Protein AF-A0A8K0UVW2-F1 (afdb_monomer)

Foldseek 3Di:
DDPVVVVPPPPDPPDDPDDPDPPPDPPDDDVVVVVVVVVVVVVVVVCVVVVVVVVVVVCVPVVPVPPVPPDDDPVPPQDFDQDPVRDTAGPVRDRPPDPQCPPDPLSDQDQDPPDRPDDSDNDPPVCVVDDDVVVVVVPPPDPDDDDDDDDDDPDDDDPVVVVVVVVPDPPDDPPPDPPPPPPPVVVVVVVVVVVVVCVVAPPDFDQKDKDALDPVLVVVLVQQLQDAPVPHGQVVVDDPVCVPDPDDPCVVCVVVSLVRSLVVLLVQLLLQQQNVLHDFQDDNDPPDSTRPDVNPPSVGRHDLVNGAMEMEGEPPDPCRVVSQVSSCVSCVVSVNNSRYHYFYAYRNRATPVPDGD

Mean predicted aligned error: 20.56 Å

pLDDT: mean 74.04, std 19.68, range [33.97, 98.25]

Solvent-accessible surface area (backbone atoms only — not comparable to full-atom values): 22833 Å² total; per-residue (Å²): 131,57,75,69,60,60,71,69,53,76,93,42,104,78,61,76,78,83,79,75,77,95,79,69,59,95,88,55,82,58,67,68,59,56,52,53,48,52,51,50,51,57,50,50,54,49,49,60,65,53,46,50,57,56,50,52,52,51,48,49,58,70,71,44,90,66,74,85,74,85,71,86,57,81,82,78,51,93,67,72,43,75,44,99,86,73,48,74,40,38,92,85,74,54,71,76,76,78,59,66,81,79,43,63,80,87,75,33,75,68,82,57,95,88,49,95,87,69,79,70,77,80,78,58,73,71,63,78,73,52,80,62,72,76,67,61,65,72,72,76,76,82,86,83,86,91,76,96,71,93,76,83,88,80,78,78,84,63,72,70,56,60,61,49,62,73,65,57,72,75,79,74,74,76,73,74,71,75,73,74,72,75,75,50,68,64,57,56,56,54,47,58,62,49,59,63,48,47,78,80,44,61,92,64,62,52,57,68,46,81,47,54,69,43,70,71,58,44,54,49,50,65,56,55,62,67,27,46,97,88,64,48,49,63,72,74,78,47,53,76,78,64,67,73,50,89,66,58,69,69,66,70,47,40,62,61,47,51,54,48,48,49,54,50,49,51,51,48,52,41,22,49,58,33,52,91,64,27,60,74,61,50,59,92,51,93,83,49,90,14,26,57,52,95,62,37,71,54,90,54,56,62,56,66,85,70,55,32,33,41,39,33,35,13,62,86,42,95,59,31,64,63,54,50,51,49,55,53,50,48,23,49,78,63,72,34,58,93,34,48,46,77,48,39,16,37,68,81,58,45,53,67,81,77,56,81,136

Radius of gyration: 34.27 Å; Cα contacts (8 Å, |Δi|>4): 236; chains: 1; bounding box: 71×82×93 Å

Organism: NCBI:txid1940300

Sequence (357 aa):
TSAEDRANIPASSWARPPKPSQDADDNVVPTYYIERKRQRDTIAERKEEEGGLMAELSAGILSEGIAAQTRVLPEKIPVEVTMPDGTVVHPSGFIPPTPETDFHPLASKVATEDDPMLTTVKIPWDEALSPSPEVLESTRAADSTPSSSTPKHTRSFHSSAVSRATEVSTPLALAPSPPAKAQSDELTAFRGKYLRTLHETPFWRPILSLTFTTRPIALTIARLSRGMERGTPFYTTVDPADRAHCSSFSSRMRSLRISRMQSLTSQITRKLQGEHGGVPGVRFSGSDKGRGIEGEALDAPIDASHRQIKVGVADWHPLAKEIKETFEYEAEENGARDVVQVFGLDEKGLRTDGVSW

Structure (mmCIF, N/CA/C/O backbone):
data_AF-A0A8K0UVW2-F1
#
_entry.id   AF-A0A8K0UVW2-F1
#
loop_
_atom_site.group_PDB
_atom_site.id
_atom_site.type_symbol
_atom_site.label_atom_id
_atom_site.label_alt_id
_atom_site.label_comp_id
_atom_site.label_asym_id
_atom_site.label_entity_id
_atom_site.label_seq_id
_atom_site.pdbx_PDB_ins_code
_atom_site.Cartn_x
_atom_site.Cartn_y
_atom_site.Cartn_z
_atom_site.occupancy
_atom_site.B_iso_or_equiv
_atom_site.auth_seq_id
_atom_site.auth_comp_id
_atom_site.auth_asym_id
_atom_site.auth_atom_id
_atom_site.pdbx_PDB_model_num
ATOM 1 N N . THR A 1 1 ? -6.283 -55.558 -31.767 1.00 55.12 1 THR A N 1
ATOM 2 C CA . THR A 1 1 ? -5.707 -54.202 -31.670 1.00 55.12 1 THR A CA 1
ATOM 3 C C . THR A 1 1 ? -4.224 -54.338 -31.421 1.00 55.12 1 THR A C 1
ATOM 5 O O . THR A 1 1 ? -3.853 -54.881 -30.380 1.00 55.12 1 THR A O 1
ATOM 8 N N . SER A 1 2 ? -3.400 -53.959 -32.393 1.00 65.38 2 SER A N 1
ATOM 9 C CA . SER A 1 2 ? -1.940 -54.010 -32.266 1.00 65.38 2 SER A CA 1
ATOM 10 C C . SER A 1 2 ? -1.455 -53.003 -31.205 1.00 65.38 2 SER A C 1
ATOM 12 O O . SER A 1 2 ? -2.210 -52.129 -30.770 1.00 65.38 2 SER A O 1
ATOM 14 N N . ALA A 1 3 ? -0.211 -53.136 -30.737 1.00 67.31 3 ALA A N 1
ATOM 15 C CA . ALA A 1 3 ? 0.381 -52.156 -29.819 1.00 67.31 3 ALA A CA 1
ATOM 16 C C . ALA A 1 3 ? 0.503 -50.763 -30.469 1.00 67.31 3 ALA A C 1
ATOM 18 O O . ALA A 1 3 ? 0.357 -49.752 -29.784 1.00 67.31 3 ALA A O 1
ATOM 19 N N . GLU A 1 4 ? 0.682 -50.721 -31.790 1.00 69.19 4 GLU A N 1
ATOM 20 C CA . GLU A 1 4 ? 0.727 -49.495 -32.591 1.00 69.19 4 GLU A CA 1
ATOM 21 C C . GLU A 1 4 ? -0.642 -48.801 -32.628 1.00 69.19 4 GLU A C 1
ATOM 23 O O . GLU A 1 4 ? -0.728 -47.588 -32.439 1.00 69.19 4 GLU A O 1
ATOM 28 N N . ASP A 1 5 ? -1.733 -49.570 -32.720 1.00 69.25 5 ASP A N 1
ATOM 29 C CA . ASP A 1 5 ? -3.095 -49.018 -32.674 1.00 69.25 5 ASP A CA 1
ATOM 30 C C . ASP A 1 5 ? -3.412 -48.380 -31.313 1.00 69.25 5 ASP A C 1
ATOM 32 O O . ASP A 1 5 ? -4.151 -47.402 -31.244 1.00 69.25 5 ASP A O 1
ATOM 36 N N . ARG A 1 6 ? -2.848 -48.910 -30.216 1.00 62.12 6 ARG A N 1
ATOM 37 C CA . ARG A 1 6 ? -3.049 -48.371 -28.857 1.00 62.12 6 ARG A CA 1
ATOM 38 C C . ARG A 1 6 ? -2.261 -47.086 -28.605 1.00 62.12 6 ARG A C 1
ATOM 40 O O . ARG A 1 6 ? -2.710 -46.270 -27.806 1.00 62.12 6 ARG A O 1
ATOM 47 N N . ALA A 1 7 ? -1.131 -46.891 -29.284 1.00 63.88 7 ALA A N 1
ATOM 48 C CA . ALA A 1 7 ? -0.347 -45.658 -29.196 1.00 63.88 7 ALA A CA 1
ATOM 49 C C . ALA A 1 7 ? -1.039 -44.470 -29.890 1.00 63.88 7 ALA A C 1
ATOM 51 O O . ALA A 1 7 ? -0.825 -43.322 -29.504 1.00 63.88 7 ALA A O 1
ATOM 52 N N . ASN A 1 8 ? -1.907 -44.747 -30.868 1.00 63.91 8 ASN A N 1
ATOM 53 C CA . ASN A 1 8 ? -2.643 -43.732 -31.623 1.00 63.91 8 ASN A CA 1
ATOM 54 C C . ASN A 1 8 ? -3.960 -43.287 -30.968 1.00 63.91 8 ASN A C 1
ATOM 56 O O . ASN A 1 8 ? -4.620 -42.387 -31.486 1.00 63.91 8 ASN A O 1
ATOM 60 N N . ILE A 1 9 ? -4.358 -43.878 -29.837 1.00 63.91 9 ILE A N 1
ATOM 61 C CA . ILE A 1 9 ? -5.557 -43.447 -29.111 1.00 63.91 9 ILE A CA 1
ATOM 62 C C . ILE A 1 9 ? -5.182 -42.224 -28.258 1.00 63.91 9 ILE A C 1
ATOM 64 O O . ILE A 1 9 ? -4.374 -42.357 -27.334 1.00 63.91 9 ILE A O 1
ATOM 68 N N . PRO A 1 10 ? -5.743 -41.027 -28.517 1.00 60.38 10 PRO A N 1
ATOM 69 C CA . PRO A 1 10 ? -5.446 -39.847 -27.717 1.00 60.38 10 PRO A CA 1
ATOM 70 C C . PRO A 1 10 ? -5.964 -40.056 -26.289 1.00 60.38 10 PRO A C 1
ATOM 72 O O . PRO A 1 10 ? -7.164 -40.031 -26.034 1.00 60.38 10 PRO A O 1
ATOM 75 N N . ALA A 1 11 ? -5.046 -40.250 -25.341 1.00 53.50 11 ALA A N 1
ATOM 76 C CA . ALA A 1 11 ? -5.357 -40.541 -23.937 1.00 53.50 11 ALA A CA 1
ATOM 77 C C . ALA A 1 11 ? -6.008 -39.364 -23.175 1.00 53.50 11 ALA A C 1
ATOM 79 O O . ALA A 1 11 ? -6.306 -39.475 -21.989 1.00 53.50 11 ALA A O 1
ATOM 80 N N . SER A 1 12 ? -6.187 -38.211 -23.824 1.00 56.44 12 SER A N 1
ATOM 81 C CA . SER A 1 12 ? -6.734 -37.001 -23.218 1.00 56.44 12 SER A CA 1
ATOM 82 C C . SER A 1 12 ? -7.132 -35.993 -24.294 1.00 56.44 12 SER A C 1
ATOM 84 O O . SER A 1 12 ? -6.400 -35.794 -25.263 1.00 56.44 12 SER A O 1
ATOM 86 N N . SER A 1 13 ? -8.233 -35.272 -24.068 1.00 51.03 13 SER A N 1
ATOM 87 C CA . SER A 1 13 ? -8.649 -34.087 -24.841 1.00 51.03 13 SER A CA 1
ATOM 88 C C . SER A 1 13 ? -7.641 -32.923 -24.787 1.00 51.03 13 SER A C 1
ATOM 90 O O . SER A 1 13 ? -7.826 -31.913 -25.461 1.00 51.03 13 SER A O 1
ATOM 92 N N . TRP A 1 14 ? -6.557 -33.075 -24.017 1.00 49.00 14 TRP A N 1
ATOM 93 C CA . TRP A 1 14 ? -5.458 -32.120 -23.860 1.00 49.00 14 TRP A CA 1
ATOM 94 C C . TRP A 1 14 ? -4.108 -32.640 -24.377 1.00 49.00 14 TRP A C 1
ATOM 96 O O . TRP A 1 14 ? -3.094 -31.947 -24.250 1.00 49.00 14 TRP A O 1
ATOM 106 N N . ALA A 1 15 ? -4.058 -33.846 -24.952 1.00 53.62 15 ALA A N 1
ATOM 107 C CA . ALA A 1 15 ? -2.830 -34.374 -25.534 1.00 53.62 15 ALA A CA 1
ATOM 108 C C . ALA A 1 15 ? -2.445 -33.556 -26.779 1.00 53.62 15 ALA A C 1
ATOM 110 O O . ALA A 1 15 ? -3.241 -33.378 -27.701 1.00 53.62 15 ALA A O 1
ATOM 111 N N . ARG A 1 16 ? -1.216 -33.025 -26.804 1.00 52.03 16 ARG A N 1
ATOM 112 C CA . ARG A 1 16 ? -0.694 -32.319 -27.981 1.00 52.03 16 ARG A CA 1
ATOM 113 C C . ARG A 1 16 ? -0.497 -33.336 -29.112 1.00 52.03 16 ARG A C 1
ATOM 115 O O . ARG A 1 16 ? 0.157 -34.347 -28.856 1.00 52.03 16 ARG A O 1
ATOM 122 N N . PRO A 1 17 ? -1.002 -33.083 -30.333 1.00 60.81 17 PRO A N 1
ATOM 123 C CA . PRO A 1 17 ? -0.742 -33.974 -31.453 1.00 60.81 17 PRO A CA 1
ATOM 124 C C . PRO A 1 17 ? 0.772 -34.065 -31.713 1.00 60.81 17 PRO A C 1
ATOM 126 O O . PRO A 1 17 ? 1.490 -33.079 -31.488 1.00 60.81 17 PRO A O 1
ATOM 129 N N . PRO A 1 18 ? 1.271 -35.237 -32.145 1.00 58.00 18 PRO A N 1
ATOM 130 C CA . PRO A 1 18 ? 2.683 -35.431 -32.441 1.00 58.00 18 PRO A CA 1
ATOM 131 C C . PRO A 1 18 ? 3.140 -34.410 -33.487 1.00 58.00 18 PRO A C 1
ATOM 133 O O . PRO A 1 18 ? 2.477 -34.186 -34.499 1.00 58.00 18 PRO A O 1
ATOM 136 N N . LYS A 1 19 ? 4.268 -33.751 -33.212 1.00 56.72 19 LYS A N 1
ATOM 137 C CA . LYS A 1 19 ? 4.886 -32.797 -34.137 1.00 56.72 19 LYS A CA 1
ATOM 138 C C . LYS A 1 19 ? 5.463 -33.598 -35.316 1.00 56.72 19 LYS A C 1
ATOM 140 O O . LYS A 1 19 ? 6.320 -34.442 -35.052 1.00 56.72 19 LYS A O 1
ATOM 145 N N . PRO A 1 20 ? 5.037 -33.373 -36.572 1.00 57.19 20 PRO A N 1
ATOM 146 C CA . PRO A 1 20 ? 5.719 -33.973 -37.715 1.00 57.19 20 PRO A CA 1
ATOM 147 C C . PRO A 1 20 ? 7.169 -33.467 -37.785 1.00 57.19 20 PRO A C 1
ATOM 149 O O . PRO A 1 20 ? 7.468 -32.362 -37.316 1.00 57.19 20 PRO A O 1
ATOM 152 N N . SER A 1 21 ? 8.068 -34.299 -38.319 1.00 55.28 21 SER A N 1
ATOM 153 C CA . SER A 1 21 ? 9.480 -33.961 -38.511 1.00 55.28 21 SER A CA 1
ATOM 154 C C . SER A 1 21 ? 9.626 -32.709 -39.377 1.00 55.28 21 SER A C 1
ATOM 156 O O . SER A 1 21 ? 8.812 -32.420 -40.251 1.00 55.28 21 SER A O 1
ATOM 158 N N . GLN A 1 22 ? 10.660 -31.936 -39.077 1.00 56.16 22 GLN A N 1
ATOM 159 C CA . GLN A 1 22 ? 10.848 -30.539 -39.459 1.00 56.16 22 GLN A CA 1
ATOM 160 C C . GLN A 1 22 ? 11.355 -30.356 -40.908 1.00 56.16 22 GLN A C 1
ATOM 162 O O . GLN A 1 22 ? 12.084 -29.409 -41.169 1.00 56.16 22 GLN A O 1
ATOM 167 N N . ASP A 1 23 ? 10.953 -31.248 -41.821 1.00 54.25 23 ASP A N 1
ATOM 168 C CA . ASP A 1 23 ? 11.368 -31.285 -43.237 1.00 54.25 23 ASP A CA 1
ATOM 169 C C . ASP A 1 23 ? 10.208 -30.976 -44.209 1.00 54.25 23 ASP A C 1
ATOM 171 O O . ASP A 1 23 ? 10.264 -31.304 -45.391 1.00 54.25 23 ASP A O 1
ATOM 175 N N . ALA A 1 24 ? 9.115 -30.380 -43.726 1.00 56.94 24 ALA A N 1
ATOM 176 C CA . ALA A 1 24 ? 8.008 -29.965 -44.585 1.00 56.94 24 ALA A CA 1
ATOM 177 C C . ALA A 1 24 ? 8.325 -28.603 -45.225 1.00 56.94 24 ALA A C 1
ATOM 179 O O . ALA A 1 24 ? 8.537 -27.636 -44.498 1.00 56.94 24 ALA A O 1
ATOM 180 N N . ASP A 1 25 ? 8.349 -28.556 -46.561 1.00 61.66 25 ASP A N 1
ATOM 181 C CA . ASP A 1 25 ? 8.574 -27.369 -47.399 1.00 61.66 25 ASP A CA 1
ATOM 182 C C . ASP A 1 25 ? 7.998 -26.071 -46.800 1.00 61.66 25 ASP A C 1
ATOM 184 O O . ASP A 1 25 ? 6.795 -25.980 -46.542 1.00 61.66 25 ASP A O 1
ATOM 188 N N . ASP A 1 26 ? 8.828 -25.026 -46.687 1.00 64.94 26 ASP A N 1
ATOM 189 C CA . ASP A 1 26 ? 8.455 -23.695 -46.160 1.00 64.94 26 ASP A CA 1
A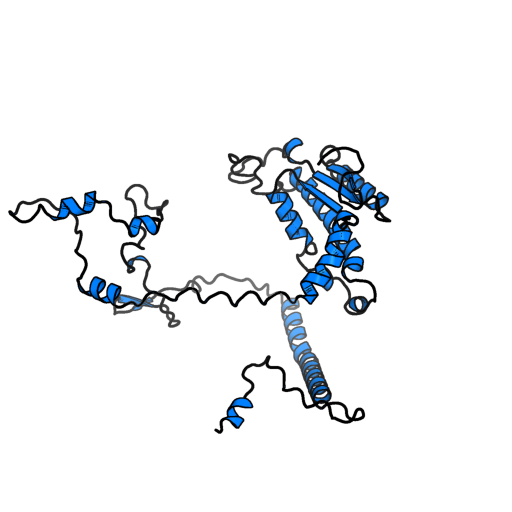TOM 190 C C . ASP A 1 26 ? 7.294 -23.021 -46.928 1.00 64.94 26 ASP A C 1
ATOM 192 O O . ASP A 1 26 ? 6.687 -22.062 -46.448 1.00 64.94 26 ASP A O 1
ATOM 196 N N . ASN A 1 27 ? 6.953 -23.530 -48.116 1.00 76.44 27 ASN A N 1
ATOM 197 C CA . ASN A 1 27 ? 5.842 -23.049 -48.940 1.00 76.44 27 ASN A CA 1
ATOM 198 C C . ASN A 1 27 ? 4.493 -23.718 -48.622 1.00 76.44 27 ASN A C 1
ATOM 200 O O . ASN A 1 27 ? 3.464 -23.309 -49.166 1.00 76.44 27 ASN A O 1
ATOM 204 N N . VAL A 1 28 ? 4.464 -24.744 -47.768 1.00 74.38 28 VAL A N 1
ATOM 205 C CA . VAL A 1 28 ? 3.247 -25.492 -47.439 1.00 74.38 28 VAL A CA 1
ATOM 206 C C . VAL A 1 28 ? 2.838 -25.179 -46.009 1.00 74.38 28 VAL A C 1
ATOM 208 O O . VAL A 1 28 ? 3.508 -25.548 -45.049 1.00 74.38 28 VAL A O 1
ATOM 211 N N . VAL A 1 29 ? 1.691 -24.514 -45.854 1.00 71.62 29 VAL A N 1
ATOM 212 C CA . VAL A 1 29 ? 1.110 -24.250 -44.534 1.00 71.62 29 VAL A CA 1
ATOM 213 C C . VAL A 1 29 ? 0.849 -25.590 -43.834 1.00 71.62 29 VAL A C 1
ATOM 215 O O . VAL A 1 29 ? 0.058 -26.390 -44.344 1.00 71.62 29 VAL A O 1
ATOM 218 N N . PRO A 1 30 ? 1.459 -25.842 -42.660 1.00 76.62 30 PRO A N 1
ATOM 219 C CA . PRO A 1 30 ? 1.256 -27.088 -41.938 1.00 76.62 30 PRO A CA 1
ATOM 220 C C . PRO A 1 30 ? -0.227 -27.372 -41.674 1.00 76.62 30 PRO A C 1
ATOM 222 O O . PRO A 1 30 ? -0.983 -26.481 -41.275 1.00 76.62 30 PRO A O 1
ATOM 225 N N . THR A 1 31 ? -0.637 -28.632 -41.833 1.00 73.19 31 THR A N 1
ATOM 226 C CA . THR A 1 31 ? -2.037 -29.086 -41.713 1.00 73.19 31 THR A CA 1
ATOM 227 C C . THR A 1 31 ? -2.704 -28.663 -40.402 1.00 73.19 31 THR A C 1
ATOM 229 O O . THR A 1 31 ? -3.878 -28.293 -40.396 1.00 73.19 31 THR A O 1
ATOM 232 N N . TYR A 1 32 ? -1.943 -28.584 -39.305 1.00 71.81 32 TYR A N 1
ATOM 233 C CA . TYR A 1 32 ? -2.459 -28.146 -38.006 1.00 71.81 32 TYR A CA 1
ATOM 234 C C . TYR A 1 32 ? -2.997 -26.704 -38.004 1.00 71.81 32 TYR A C 1
ATOM 236 O O . TYR A 1 32 ? -3.898 -26.385 -37.226 1.00 71.81 32 TYR A O 1
ATOM 244 N N . TYR A 1 33 ? -2.459 -25.809 -38.841 1.00 75.75 33 TYR A N 1
ATOM 245 C CA . TYR A 1 33 ? -2.969 -24.439 -38.947 1.00 75.75 33 TYR A CA 1
ATOM 246 C C . TYR A 1 33 ? -4.307 -24.400 -39.683 1.00 75.75 33 TYR A C 1
ATOM 248 O O . TYR A 1 33 ? -5.184 -23.618 -39.313 1.00 75.75 33 TYR A O 1
ATOM 256 N N . ILE A 1 34 ? -4.486 -25.275 -40.674 1.00 79.31 34 ILE A N 1
ATOM 257 C CA . ILE A 1 34 ? -5.738 -25.423 -41.421 1.00 79.31 34 ILE A CA 1
ATOM 258 C C . ILE A 1 34 ? -6.823 -25.990 -40.497 1.00 79.31 34 ILE A C 1
ATOM 260 O O . ILE A 1 34 ? -7.923 -25.443 -40.425 1.00 79.31 34 ILE A O 1
ATOM 264 N N . GLU A 1 35 ? -6.498 -27.029 -39.726 1.00 75.94 35 GLU A N 1
ATOM 265 C CA . GLU A 1 35 ? -7.416 -27.635 -38.753 1.00 75.94 35 GLU A CA 1
ATOM 266 C C . GLU A 1 35 ? -7.798 -26.666 -37.633 1.00 75.94 35 GLU A C 1
ATOM 268 O O . GLU A 1 35 ? -8.976 -26.535 -37.301 1.00 75.94 35 GLU A O 1
ATOM 273 N N . ARG A 1 36 ? -6.832 -25.918 -37.085 1.00 77.56 36 ARG A N 1
ATOM 274 C CA . ARG A 1 36 ? -7.107 -24.914 -36.049 1.00 77.56 36 ARG A CA 1
ATOM 275 C C . ARG A 1 36 ? -7.981 -23.772 -36.572 1.00 77.56 36 ARG A C 1
ATOM 277 O O . ARG A 1 36 ? -8.809 -23.263 -35.818 1.00 77.56 36 ARG A O 1
ATOM 284 N N . LYS A 1 37 ? -7.804 -23.361 -37.834 1.00 84.75 37 LYS A N 1
ATOM 285 C CA . LYS A 1 37 ? -8.664 -22.354 -38.468 1.00 84.75 37 LYS A CA 1
ATOM 286 C C . LYS A 1 37 ? -10.095 -22.879 -38.600 1.00 84.75 37 LYS A C 1
ATOM 288 O O . LYS A 1 37 ? -10.998 -22.243 -38.077 1.00 84.75 37 LYS A O 1
ATOM 293 N N . ARG A 1 38 ? -10.275 -24.094 -39.134 1.00 83.06 38 ARG A N 1
ATOM 294 C CA . ARG A 1 38 ? -11.591 -24.755 -39.206 1.00 83.06 38 ARG A CA 1
ATOM 295 C C . ARG A 1 38 ? -12.265 -24.868 -37.838 1.00 83.06 38 ARG A C 1
ATOM 297 O O . ARG A 1 38 ? -13.442 -24.563 -37.718 1.00 83.06 38 ARG A O 1
ATOM 304 N N . GLN A 1 39 ? -11.525 -25.244 -36.793 1.00 75.94 39 GLN A N 1
ATOM 305 C CA . GLN A 1 39 ? -12.069 -25.298 -35.432 1.00 75.94 39 GLN A CA 1
ATOM 306 C C . GLN A 1 39 ? -12.543 -23.924 -34.945 1.00 75.94 39 GLN A C 1
ATOM 308 O O . GLN A 1 39 ? -13.637 -23.825 -34.396 1.00 75.94 39 GLN A O 1
ATOM 313 N N . ARG A 1 40 ? -11.761 -22.856 -35.160 1.00 77.25 40 ARG A N 1
ATOM 314 C CA . ARG A 1 40 ? -12.197 -21.496 -34.802 1.00 77.25 40 ARG A CA 1
ATOM 315 C C . ARG A 1 40 ? -13.437 -21.076 -35.577 1.00 77.25 40 ARG A C 1
ATOM 317 O O . ARG A 1 40 ? -14.335 -20.524 -34.954 1.00 77.25 40 ARG A O 1
ATOM 324 N N . ASP A 1 41 ? -13.490 -21.372 -36.871 1.00 81.12 41 ASP A N 1
ATOM 325 C CA . ASP A 1 41 ? -14.621 -21.019 -37.728 1.00 81.12 41 ASP A CA 1
ATOM 326 C C . ASP A 1 41 ? -15.895 -21.750 -37.257 1.00 81.12 41 ASP A C 1
ATOM 328 O O . ASP A 1 41 ? -16.904 -21.104 -37.006 1.00 81.12 41 ASP A O 1
ATOM 332 N N . THR A 1 42 ? -15.820 -23.054 -36.950 1.00 77.31 42 THR A N 1
ATOM 333 C CA . THR A 1 42 ? -16.970 -23.813 -36.404 1.00 77.31 42 THR A CA 1
ATOM 334 C C . THR A 1 42 ? -17.426 -23.360 -35.013 1.00 77.31 42 THR A C 1
ATOM 336 O O . THR A 1 42 ? -18.588 -23.535 -34.657 1.00 77.31 42 THR A O 1
ATOM 339 N N . ILE A 1 43 ? -16.519 -22.818 -34.192 1.00 70.44 43 ILE A N 1
ATOM 340 C CA . ILE A 1 43 ? -16.864 -22.257 -32.876 1.00 70.44 43 ILE A CA 1
ATOM 341 C C . ILE A 1 43 ? -17.488 -20.869 -33.043 1.00 70.44 43 ILE A C 1
ATOM 343 O O . ILE A 1 43 ? -18.386 -20.520 -32.283 1.00 70.44 43 ILE A O 1
ATOM 347 N N . ALA A 1 44 ? -17.016 -20.076 -34.007 1.00 74.75 44 ALA A N 1
ATOM 348 C CA . ALA A 1 44 ? -17.585 -18.771 -34.318 1.00 74.75 44 ALA A CA 1
ATOM 349 C C . ALA A 1 44 ? -19.014 -18.908 -34.860 1.00 74.75 44 ALA A C 1
ATOM 351 O O . ALA A 1 44 ? -19.905 -18.244 -34.346 1.00 74.75 44 ALA A O 1
ATOM 352 N N . GLU A 1 45 ? -19.235 -19.842 -35.787 1.00 75.69 45 GLU A N 1
ATOM 353 C CA . GLU A 1 45 ? -20.549 -20.158 -36.359 1.00 75.69 45 GLU A CA 1
ATOM 354 C C . GLU A 1 45 ? -21.530 -20.641 -35.276 1.00 75.69 45 GLU A C 1
ATOM 356 O O . GLU A 1 45 ? -22.598 -20.060 -35.104 1.00 75.69 45 GLU A O 1
ATOM 361 N N . ARG A 1 46 ? -21.113 -21.583 -34.411 1.00 68.44 46 ARG A N 1
ATOM 362 C CA . ARG A 1 46 ? -21.928 -21.998 -33.252 1.00 68.44 46 ARG A CA 1
ATOM 363 C C . ARG A 1 46 ? -22.222 -20.864 -32.279 1.00 68.44 46 ARG A C 1
ATOM 365 O O . ARG A 1 46 ? -23.293 -20.828 -31.693 1.00 68.44 46 ARG A O 1
ATOM 372 N N . LYS A 1 47 ? -21.287 -19.937 -32.077 1.00 67.62 47 LYS A N 1
ATOM 373 C CA . LYS A 1 47 ? -21.490 -18.801 -31.172 1.00 67.62 47 LYS A CA 1
ATOM 374 C C . LYS A 1 47 ? -22.467 -17.771 -31.747 1.00 67.62 47 LYS A C 1
ATOM 376 O O . LYS A 1 47 ? -23.150 -17.112 -30.967 1.00 67.62 47 LYS A O 1
ATOM 381 N N . GLU A 1 48 ? -22.532 -17.623 -33.068 1.00 69.31 48 GLU A N 1
ATOM 382 C CA . GLU A 1 48 ? -23.540 -16.792 -33.733 1.00 69.31 48 GLU A CA 1
ATOM 383 C C . GLU A 1 48 ? -24.930 -17.441 -33.663 1.00 69.31 48 GLU A C 1
ATOM 385 O O . GLU A 1 48 ? -25.895 -16.757 -33.327 1.00 69.31 48 GLU A O 1
ATOM 390 N N . GLU A 1 49 ? -25.024 -18.759 -33.856 1.00 67.25 49 GLU A N 1
ATOM 391 C CA . GLU A 1 49 ? -26.287 -19.508 -33.753 1.00 67.25 49 GLU A CA 1
ATOM 392 C C . GLU A 1 49 ? -26.804 -19.619 -32.302 1.00 67.25 49 GLU A C 1
ATOM 394 O O . GLU A 1 49 ? -27.973 -19.349 -32.025 1.00 67.25 49 GLU A O 1
ATOM 399 N N . GLU A 1 50 ? -25.941 -19.954 -31.337 1.00 61.91 50 GLU A N 1
ATOM 400 C CA . GLU A 1 50 ? -26.299 -20.094 -29.912 1.00 61.91 50 GLU A CA 1
ATOM 401 C C . GLU A 1 50 ? -26.386 -18.740 -29.181 1.00 61.91 50 GLU A C 1
ATOM 403 O O . GLU A 1 50 ? -27.000 -18.631 -28.114 1.00 61.91 50 GLU A O 1
ATOM 408 N N . GLY A 1 51 ? -25.801 -17.682 -29.754 1.00 59.34 51 GLY A N 1
ATOM 409 C CA . GLY A 1 51 ? -25.874 -16.317 -29.231 1.00 59.34 51 GLY A CA 1
ATOM 410 C C . GLY A 1 51 ? -27.293 -15.741 -29.242 1.00 59.34 51 GLY A C 1
ATOM 411 O O . GLY A 1 51 ? -27.626 -14.939 -28.367 1.00 59.34 51 GLY A O 1
ATOM 412 N N . GLY A 1 52 ? -28.146 -16.195 -30.169 1.00 63.97 52 GLY A N 1
ATOM 413 C CA . GLY A 1 52 ? -29.563 -15.823 -30.227 1.00 63.97 52 GLY A CA 1
ATOM 414 C C . GLY A 1 52 ? -30.385 -16.399 -29.070 1.00 63.97 52 GLY A C 1
ATOM 415 O O . GLY A 1 52 ? -31.171 -15.687 -28.456 1.00 63.97 52 GLY A O 1
ATOM 416 N N . LEU A 1 53 ? -30.128 -17.651 -28.685 1.00 60.56 53 LEU A N 1
ATOM 417 C CA . LEU A 1 53 ? -30.858 -18.348 -27.616 1.00 60.56 53 LEU A CA 1
ATOM 418 C C . LEU A 1 53 ? -30.607 -17.727 -26.231 1.00 60.56 53 LEU A C 1
ATOM 420 O O . LEU A 1 53 ? -31.524 -17.584 -25.425 1.00 60.56 53 LEU A O 1
ATOM 424 N N . MET A 1 54 ? -29.370 -17.296 -25.962 1.00 56.56 54 MET A N 1
ATOM 425 C CA . MET A 1 54 ? -29.027 -16.546 -24.745 1.00 56.56 54 MET A CA 1
ATOM 426 C C . MET A 1 54 ? -29.648 -15.142 -24.734 1.00 56.56 54 MET A C 1
ATOM 428 O O . MET A 1 54 ? -30.055 -14.661 -23.673 1.00 56.56 54 MET A O 1
ATOM 432 N N . ALA A 1 55 ? -29.741 -14.484 -25.893 1.00 61.72 55 ALA A N 1
ATOM 433 C CA . ALA A 1 55 ? -30.387 -13.180 -26.031 1.00 61.72 55 ALA A CA 1
ATOM 434 C C . ALA A 1 55 ? -31.911 -13.272 -25.831 1.00 61.72 55 ALA A C 1
ATOM 436 O O . ALA A 1 55 ? -32.482 -12.444 -25.129 1.00 61.72 55 ALA A O 1
ATOM 437 N N . GLU A 1 56 ? -32.561 -14.312 -26.356 1.00 63.06 56 GLU A N 1
ATOM 438 C CA . GLU A 1 56 ? -33.991 -14.567 -26.144 1.00 63.06 56 GLU A CA 1
ATOM 439 C C . GLU A 1 56 ? -34.304 -14.963 -24.693 1.00 63.06 56 GLU A C 1
ATOM 441 O O . GLU A 1 56 ? -35.259 -14.450 -24.111 1.00 63.06 56 GLU A O 1
ATOM 446 N N . LEU A 1 57 ? -33.469 -15.794 -24.056 1.00 59.81 57 LEU A N 1
ATOM 447 C CA . LEU A 1 57 ? -33.624 -16.155 -22.639 1.00 59.81 57 LEU A CA 1
ATOM 448 C C . LEU A 1 57 ? -33.420 -14.956 -21.705 1.00 59.81 57 LEU A C 1
ATOM 450 O O . LEU A 1 57 ? -34.168 -14.782 -20.743 1.00 59.81 57 LEU A O 1
ATOM 454 N N . SER A 1 58 ? -32.428 -14.108 -21.985 1.00 59.69 58 SER A N 1
ATOM 455 C CA . SER A 1 58 ? -32.199 -12.887 -21.203 1.00 59.69 58 SER A CA 1
ATOM 456 C C . SER A 1 58 ? -33.281 -11.832 -21.448 1.00 59.69 58 SER A C 1
ATOM 458 O O . SER A 1 58 ? -33.697 -11.170 -20.496 1.00 59.69 58 SER A O 1
ATOM 460 N N . ALA A 1 59 ? -33.808 -11.729 -22.672 1.00 63.81 59 ALA A N 1
ATOM 461 C CA . ALA A 1 59 ? -34.968 -10.897 -22.970 1.00 63.81 59 ALA A CA 1
ATOM 462 C C . ALA A 1 59 ? -36.230 -11.403 -22.252 1.00 63.81 59 ALA A C 1
ATOM 464 O O . ALA A 1 59 ? -36.947 -10.590 -21.677 1.00 63.81 59 ALA A O 1
ATOM 465 N N . GLY A 1 60 ? -36.472 -12.717 -22.195 1.00 59.59 60 GLY A N 1
ATOM 466 C CA . GLY A 1 60 ? -37.598 -13.313 -21.464 1.00 59.59 60 GLY A CA 1
ATOM 467 C C . GLY A 1 60 ? -37.537 -13.076 -19.949 1.00 59.59 60 GLY A C 1
ATOM 468 O O . GLY A 1 60 ? -38.527 -12.662 -19.355 1.00 59.59 60 GLY A O 1
ATOM 469 N N . ILE A 1 61 ? -36.357 -13.230 -19.332 1.00 58.81 61 ILE A N 1
ATOM 470 C CA . ILE A 1 61 ? -36.145 -12.978 -17.890 1.00 58.81 61 ILE A CA 1
ATOM 471 C C . ILE A 1 61 ? -36.324 -11.491 -17.525 1.00 58.81 61 ILE A C 1
ATOM 473 O O . ILE A 1 61 ? -36.712 -11.173 -16.402 1.00 58.81 61 ILE A O 1
ATOM 477 N N . LEU A 1 62 ? -36.023 -10.571 -18.450 1.00 53.72 62 LEU A N 1
ATOM 478 C CA . LEU A 1 62 ? -36.150 -9.127 -18.222 1.00 53.72 62 LEU A CA 1
ATOM 479 C C . LEU A 1 62 ? -37.537 -8.563 -18.574 1.00 53.72 62 LEU A C 1
ATOM 481 O O . LEU A 1 62 ? -37.909 -7.527 -18.025 1.00 53.72 62 LEU A O 1
ATOM 485 N N . SER A 1 63 ? -38.284 -9.199 -19.485 1.00 52.75 63 SER A N 1
ATOM 486 C CA . SER A 1 63 ? -39.570 -8.688 -19.995 1.00 52.75 63 SER A CA 1
ATOM 487 C C . SER A 1 63 ? -40.799 -9.235 -19.266 1.00 52.75 63 SER A C 1
ATOM 489 O O . SER A 1 63 ? -41.794 -8.520 -19.151 1.00 52.75 63 SER A O 1
ATOM 491 N N . GLU A 1 64 ? -40.727 -10.432 -18.686 1.00 50.25 64 GLU A N 1
ATOM 492 C CA . GLU A 1 64 ? -41.719 -10.918 -17.728 1.00 50.25 64 GLU A CA 1
ATOM 493 C C . GLU A 1 64 ? -41.105 -10.829 -16.333 1.00 50.25 64 GLU A C 1
ATOM 495 O O . GLU A 1 64 ? -40.084 -11.453 -16.074 1.00 50.25 64 GLU A O 1
ATOM 500 N N . GLY A 1 65 ? -41.699 -10.041 -15.429 1.00 49.00 65 GLY A N 1
ATOM 501 C CA . GLY A 1 65 ? -41.236 -9.793 -14.053 1.00 49.00 65 GLY A CA 1
ATOM 502 C C . GLY A 1 65 ? -41.249 -11.017 -13.124 1.00 49.00 65 GLY A C 1
ATOM 503 O O . GLY A 1 65 ? -41.725 -10.945 -11.991 1.00 49.00 65 GLY A O 1
ATOM 504 N N . ILE A 1 66 ? -40.726 -12.147 -13.587 1.00 45.41 66 ILE A N 1
ATOM 505 C CA . ILE A 1 66 ? -40.474 -13.363 -12.835 1.00 45.41 66 ILE A CA 1
ATOM 506 C C . ILE A 1 66 ? -39.177 -13.123 -12.066 1.00 45.41 66 ILE A C 1
ATOM 508 O O . ILE A 1 66 ? -38.081 -13.523 -12.456 1.00 45.41 66 ILE A O 1
ATOM 512 N N . ALA A 1 67 ? -39.305 -12.445 -10.928 1.00 48.03 67 ALA A N 1
ATOM 513 C CA . ALA A 1 67 ? -38.307 -12.547 -9.881 1.00 48.03 67 ALA A CA 1
ATOM 514 C C . ALA A 1 67 ? -38.173 -14.037 -9.538 1.00 48.03 67 ALA A C 1
ATOM 516 O O . ALA A 1 67 ? -39.089 -14.629 -8.964 1.00 48.03 67 ALA A O 1
ATOM 517 N N . ALA A 1 68 ? -37.055 -14.655 -9.926 1.00 52.62 68 ALA A N 1
ATOM 518 C CA . ALA A 1 68 ? -36.714 -16.013 -9.532 1.00 52.62 68 ALA A CA 1
ATOM 519 C C . ALA A 1 68 ? -36.557 -16.045 -8.005 1.00 52.62 68 ALA A C 1
ATOM 521 O O . ALA A 1 68 ? -35.483 -15.826 -7.449 1.00 52.62 68 ALA A O 1
ATOM 522 N N . GLN A 1 69 ? -37.671 -16.254 -7.309 1.00 46.06 69 GLN A N 1
ATOM 523 C CA . GLN A 1 69 ? -37.710 -16.373 -5.867 1.00 46.06 69 GLN A CA 1
ATOM 524 C C . GLN A 1 69 ? -37.265 -17.796 -5.536 1.00 46.06 69 GLN A C 1
ATOM 526 O O . GLN A 1 69 ? -38.047 -18.743 -5.607 1.00 46.06 69 GLN A O 1
ATOM 531 N N . THR A 1 70 ? -35.985 -17.968 -5.208 1.00 51.16 70 THR A N 1
ATOM 532 C CA . THR A 1 70 ? -35.463 -19.228 -4.670 1.00 51.16 70 THR A CA 1
ATOM 533 C C . THR A 1 70 ? -36.148 -19.519 -3.339 1.00 51.16 70 THR A C 1
ATOM 535 O O . THR A 1 70 ? -35.747 -19.007 -2.295 1.00 51.16 70 THR A O 1
ATOM 538 N N . ARG A 1 71 ? -37.211 -20.326 -3.371 1.00 51.09 71 ARG A N 1
ATOM 539 C CA . ARG A 1 71 ? -37.815 -20.907 -2.171 1.00 51.09 71 ARG A CA 1
ATOM 540 C C . ARG A 1 71 ? -37.031 -22.159 -1.807 1.00 51.09 71 ARG A C 1
ATOM 542 O O . ARG A 1 71 ? -36.837 -23.041 -2.642 1.00 51.09 71 ARG A O 1
ATOM 549 N N . VAL A 1 72 ? -36.563 -22.226 -0.566 1.00 48.81 72 VAL A N 1
ATOM 550 C CA . VAL A 1 72 ? -35.951 -23.439 -0.023 1.00 48.81 72 VAL A CA 1
ATOM 551 C C . VAL A 1 72 ? -37.079 -24.450 0.163 1.00 48.81 72 VAL A C 1
ATOM 553 O O . VAL A 1 72 ? -37.897 -24.305 1.067 1.00 48.81 72 VAL A O 1
ATOM 556 N N . LEU A 1 73 ? -37.178 -25.425 -0.741 1.00 51.00 73 LEU A N 1
ATOM 557 C CA . LEU A 1 73 ? -38.117 -26.532 -0.585 1.00 51.00 73 LEU A CA 1
ATOM 558 C C . LEU A 1 73 ? -37.648 -27.383 0.607 1.00 51.00 73 LEU A C 1
ATOM 560 O O . LEU A 1 73 ? -36.499 -27.833 0.586 1.00 51.00 73 LEU A O 1
ATOM 564 N N . PRO A 1 74 ? -38.492 -27.623 1.628 1.00 56.22 74 PRO A N 1
ATOM 565 C CA . PRO A 1 74 ? -38.123 -28.444 2.787 1.00 56.22 74 PRO A CA 1
ATOM 566 C C . PRO A 1 74 ? -37.794 -29.893 2.390 1.00 56.22 74 PRO A C 1
ATOM 568 O O . PRO A 1 74 ? -37.061 -30.581 3.088 1.00 56.22 74 PRO A O 1
ATOM 571 N N . GLU A 1 75 ? -38.273 -30.327 1.224 1.00 58.94 75 GLU A N 1
ATOM 572 C CA . GLU A 1 75 ? -38.020 -31.635 0.611 1.00 58.94 75 GLU A CA 1
ATOM 573 C C . GLU A 1 75 ? -36.607 -31.770 0.018 1.00 58.94 75 GLU A C 1
ATOM 575 O O . GLU A 1 75 ? -36.176 -32.866 -0.326 1.00 58.94 75 GLU A O 1
ATOM 580 N N . LYS A 1 76 ? -35.859 -30.663 -0.099 1.00 51.03 76 LYS A N 1
ATOM 581 C CA . LYS A 1 76 ? -34.459 -30.654 -0.552 1.00 51.03 76 LYS A CA 1
ATOM 582 C C . LYS A 1 76 ? -33.474 -30.790 0.616 1.00 51.03 76 LYS A C 1
ATOM 584 O O . LYS A 1 76 ? -32.318 -30.383 0.513 1.00 51.03 76 LYS A O 1
ATOM 589 N N . ILE A 1 77 ? -33.932 -31.314 1.745 1.00 56.44 77 ILE A N 1
ATOM 590 C CA . ILE A 1 77 ? -33.060 -31.810 2.802 1.00 56.44 77 ILE A CA 1
ATOM 591 C C . ILE A 1 77 ? -32.900 -33.306 2.518 1.00 56.44 77 ILE A C 1
ATOM 593 O O . ILE A 1 77 ? -33.917 -33.987 2.420 1.00 56.44 77 ILE A O 1
ATOM 597 N N . PRO A 1 78 ? -31.675 -33.825 2.323 1.00 58.03 78 PRO A N 1
ATOM 598 C CA . PRO A 1 78 ? -31.452 -35.257 2.163 1.00 58.03 78 PRO A CA 1
ATOM 599 C C . PRO A 1 78 ? -32.077 -35.999 3.348 1.00 58.03 78 PRO A C 1
ATOM 601 O O . PRO A 1 78 ? -31.627 -35.838 4.481 1.00 58.03 78 PRO A O 1
ATOM 604 N N . VAL A 1 79 ? -33.146 -36.756 3.096 1.00 61.06 79 VAL A N 1
ATOM 605 C CA . VAL A 1 79 ? -33.785 -37.591 4.114 1.00 61.06 79 VAL A CA 1
ATOM 606 C C . VAL A 1 79 ? -33.216 -38.990 3.974 1.00 61.06 79 VAL A C 1
ATOM 608 O O . VAL A 1 79 ? -33.329 -39.638 2.933 1.00 61.06 79 VAL A O 1
ATOM 611 N N . GLU A 1 80 ? -32.562 -39.431 5.033 1.00 71.12 80 GLU A N 1
ATOM 612 C CA . GLU A 1 80 ? -32.073 -40.788 5.175 1.00 71.12 80 GLU A CA 1
ATOM 613 C C . GLU A 1 80 ? -33.254 -41.747 5.378 1.00 71.12 80 GLU A C 1
ATOM 615 O O . GLU A 1 80 ? -34.122 -41.503 6.218 1.00 71.12 80 GLU A O 1
ATOM 620 N N . VAL A 1 81 ? -33.313 -42.826 4.592 1.00 72.00 81 VAL A N 1
ATOM 621 C CA . VAL A 1 81 ? -34.371 -43.838 4.702 1.00 72.00 81 VAL A CA 1
ATOM 622 C C . VAL A 1 81 ? -33.772 -45.092 5.327 1.00 72.00 81 VAL A C 1
ATOM 624 O O . VAL A 1 81 ? -32.803 -45.659 4.817 1.00 72.00 81 VAL A O 1
ATOM 627 N N . THR A 1 82 ? -34.347 -45.526 6.445 1.00 70.50 82 THR A N 1
ATOM 628 C CA . THR A 1 82 ? -34.008 -46.795 7.091 1.00 70.50 82 THR A CA 1
ATOM 629 C C . THR A 1 82 ? -34.602 -47.947 6.291 1.00 70.50 82 THR A C 1
ATOM 631 O O . THR A 1 82 ? -35.818 -48.060 6.136 1.00 70.50 82 THR A O 1
ATOM 634 N N . MET A 1 83 ? -33.732 -48.813 5.781 1.00 73.56 83 MET A N 1
ATOM 635 C CA . MET A 1 83 ? -34.123 -50.046 5.109 1.00 73.56 83 MET A CA 1
ATOM 636 C C . MET A 1 83 ? -34.537 -51.115 6.139 1.00 73.56 83 MET A C 1
ATOM 638 O O . MET A 1 83 ? -34.113 -51.050 7.296 1.00 73.56 83 MET A O 1
ATOM 642 N N . PRO A 1 84 ? -35.331 -52.130 5.748 1.00 72.81 84 PRO A N 1
ATOM 643 C CA . PRO A 1 84 ? -35.760 -53.214 6.643 1.00 72.81 84 PRO A CA 1
ATOM 644 C C . PRO A 1 84 ? -34.600 -54.023 7.253 1.00 72.81 84 PRO A C 1
ATOM 646 O O . PRO A 1 84 ? -34.776 -54.635 8.302 1.00 72.81 84 PRO A O 1
ATOM 649 N N . ASP A 1 85 ? -33.409 -53.960 6.654 1.00 70.94 85 ASP A N 1
ATOM 650 C CA . ASP A 1 85 ? -32.180 -54.591 7.153 1.00 70.94 85 ASP A CA 1
ATOM 651 C C . ASP A 1 85 ? -31.468 -53.758 8.244 1.00 70.94 85 ASP A C 1
ATOM 653 O O . ASP A 1 85 ? -30.364 -54.091 8.671 1.00 70.94 85 ASP A O 1
ATOM 657 N N . GLY A 1 86 ? -32.070 -52.643 8.680 1.00 72.00 86 GLY A N 1
ATOM 658 C CA . GLY A 1 86 ? -31.538 -51.745 9.712 1.00 72.00 86 GLY A CA 1
ATOM 659 C C . GLY A 1 86 ? -30.454 -50.777 9.227 1.00 72.00 86 GLY A C 1
ATOM 660 O O . GLY A 1 86 ? -29.974 -49.957 10.006 1.00 72.00 86 GLY A O 1
ATOM 661 N N . THR A 1 87 ? -30.075 -50.838 7.950 1.00 68.88 87 THR A N 1
ATOM 662 C CA . THR A 1 87 ? -29.106 -49.920 7.341 1.00 68.88 87 THR A CA 1
ATOM 663 C C . THR A 1 87 ? -29.771 -48.621 6.897 1.00 68.88 87 THR A C 1
ATOM 665 O O . THR A 1 87 ? -30.900 -48.601 6.402 1.00 68.88 87 THR A O 1
ATOM 668 N N . VAL A 1 88 ? -29.050 -47.518 7.081 1.00 64.75 88 VAL A N 1
ATOM 669 C CA . VAL A 1 88 ? -29.490 -46.182 6.686 1.00 64.75 88 VAL A CA 1
ATOM 670 C C . VAL A 1 88 ? -28.859 -45.854 5.340 1.00 64.75 88 VAL A C 1
ATOM 672 O O . VAL A 1 88 ? -27.635 -45.793 5.225 1.00 64.75 88 VAL A O 1
ATOM 675 N N . VAL A 1 89 ? -29.682 -45.697 4.303 1.00 69.94 89 VAL A N 1
ATOM 676 C CA . VAL A 1 89 ? -29.198 -45.480 2.934 1.00 69.94 89 VAL A CA 1
ATOM 677 C C . VAL A 1 89 ? -29.885 -44.258 2.341 1.00 69.94 89 VAL A C 1
ATOM 679 O O . VAL A 1 89 ? -31.095 -44.070 2.477 1.00 69.94 89 VAL A O 1
ATOM 682 N N . HIS A 1 90 ? -29.114 -43.419 1.651 1.00 62.81 90 HIS A N 1
ATOM 683 C CA . 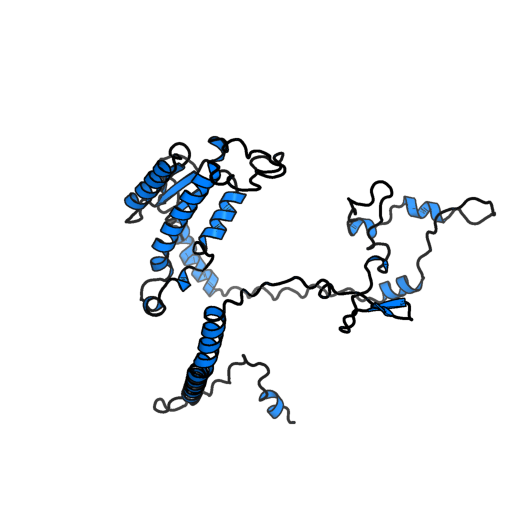HIS A 1 90 ? -29.689 -42.346 0.853 1.00 62.81 90 HIS A CA 1
ATOM 684 C C . HIS A 1 90 ? -30.202 -42.919 -0.485 1.00 62.81 90 HIS A C 1
ATOM 686 O O . HIS A 1 90 ? -29.463 -43.653 -1.150 1.00 62.81 90 HIS A O 1
ATOM 692 N N . PRO A 1 91 ? -31.415 -42.565 -0.956 1.00 64.12 91 PRO A N 1
ATOM 693 C CA . PRO A 1 91 ? -32.006 -43.121 -2.183 1.00 64.12 91 PRO A CA 1
ATOM 694 C C . PRO A 1 91 ? -31.195 -42.860 -3.468 1.00 64.12 91 PRO A C 1
ATOM 696 O O . PRO A 1 91 ? -31.462 -43.470 -4.498 1.00 64.12 91 PRO A O 1
ATOM 699 N N . SER A 1 92 ? -30.169 -42.002 -3.421 1.00 65.75 92 SER A N 1
ATOM 700 C CA . SER A 1 92 ? -29.216 -41.798 -4.524 1.00 65.75 92 SER A CA 1
ATOM 701 C C . SER A 1 92 ? -28.162 -42.908 -4.670 1.00 65.75 92 SER A C 1
ATOM 703 O O . SER A 1 92 ? -27.256 -42.763 -5.488 1.00 65.75 92 SER A O 1
ATOM 705 N N . GLY A 1 93 ? -28.208 -43.964 -3.848 1.00 61.16 93 GLY A N 1
ATOM 706 C CA . GLY A 1 93 ? -27.202 -45.034 -3.845 1.00 61.16 93 GLY A CA 1
ATOM 707 C C . GLY A 1 93 ? -25.856 -44.620 -3.239 1.00 61.16 93 GLY A C 1
ATOM 708 O O . GLY A 1 93 ? -24.865 -45.332 -3.386 1.00 61.16 93 GLY A O 1
ATOM 709 N N . PHE A 1 94 ? -25.806 -43.469 -2.561 1.00 52.94 94 PHE A N 1
ATOM 710 C CA . PHE A 1 94 ? -24.630 -43.043 -1.813 1.00 52.94 94 PHE A CA 1
ATOM 711 C C . PHE A 1 94 ? -24.623 -43.765 -0.463 1.00 52.94 94 PHE A C 1
ATOM 713 O O . PHE A 1 94 ? -25.478 -43.507 0.383 1.00 52.94 94 PHE A O 1
ATOM 720 N N . ILE A 1 95 ? -23.676 -44.688 -0.289 1.00 59.75 95 ILE A N 1
ATOM 721 C CA . ILE A 1 95 ? -23.431 -45.382 0.976 1.00 59.75 95 ILE A CA 1
ATOM 722 C C . ILE A 1 95 ? -22.384 -44.552 1.724 1.00 59.75 95 ILE A C 1
ATOM 724 O O . ILE A 1 95 ? -21.225 -44.534 1.292 1.00 59.75 95 ILE A O 1
ATOM 728 N N . PRO A 1 96 ? -22.753 -43.820 2.790 1.00 52.44 96 PRO A N 1
ATOM 729 C CA . PRO A 1 96 ? -21.757 -43.141 3.600 1.00 52.44 96 PRO A CA 1
ATOM 730 C C . PRO A 1 96 ? -20.789 -44.188 4.179 1.00 52.44 96 PRO A C 1
ATOM 732 O O . PRO A 1 96 ? -21.223 -45.284 4.548 1.00 52.44 96 PRO A O 1
ATOM 735 N N . PRO A 1 97 ? -19.477 -43.900 4.235 1.00 63.94 97 PRO A N 1
ATOM 736 C CA . PRO A 1 97 ? -18.545 -44.767 4.944 1.00 63.94 97 PRO A CA 1
ATOM 737 C C . PRO A 1 97 ? -19.019 -44.938 6.392 1.00 63.94 97 PRO A C 1
ATOM 739 O O . PRO A 1 97 ? -19.626 -44.025 6.952 1.00 63.94 97 PRO A O 1
ATOM 742 N N . THR A 1 98 ? -18.763 -46.120 6.958 1.00 58.69 98 THR A N 1
ATOM 743 C CA . THR A 1 98 ? -19.220 -46.569 8.282 1.00 58.69 98 THR A CA 1
ATOM 744 C C . THR A 1 98 ? -19.160 -45.432 9.313 1.00 58.69 98 THR A C 1
ATOM 746 O O . THR A 1 98 ? -18.153 -44.721 9.349 1.00 58.69 98 THR A O 1
ATOM 749 N N . PRO A 1 99 ? -20.206 -45.208 10.128 1.00 56.94 99 PRO A N 1
ATOM 750 C CA . PRO A 1 99 ? -20.218 -44.110 11.092 1.00 56.94 99 PRO A CA 1
ATOM 751 C C . PRO A 1 99 ? -18.999 -44.156 12.029 1.00 56.94 99 PRO A C 1
ATOM 753 O O . PRO A 1 99 ? -18.520 -45.227 12.396 1.00 56.94 99 PRO A O 1
ATOM 756 N N . GLU A 1 100 ? -18.490 -42.981 12.427 1.00 49.00 100 GLU A N 1
ATOM 757 C CA . GLU A 1 100 ? -17.271 -42.810 13.252 1.00 49.00 100 GLU A CA 1
ATOM 758 C C . GLU A 1 100 ? -17.332 -43.595 14.583 1.00 49.00 100 GLU A C 1
ATOM 760 O O . GLU A 1 100 ? -16.300 -43.944 15.149 1.00 49.00 100 GLU A O 1
ATOM 765 N N . THR A 1 101 ? -18.538 -43.923 15.057 1.00 53.97 101 THR A N 1
ATOM 766 C CA . THR A 1 101 ? -18.806 -44.729 16.259 1.00 53.97 101 THR A CA 1
ATOM 767 C C . THR A 1 101 ? -18.501 -46.220 16.101 1.00 53.97 101 THR A C 1
ATOM 769 O O . THR A 1 101 ? -18.247 -46.881 17.102 1.00 53.97 101 THR A O 1
ATOM 772 N N . ASP A 1 102 ? -18.494 -46.736 14.869 1.00 50.59 102 ASP A N 1
ATOM 773 C CA . ASP A 1 102 ? -18.232 -48.150 14.560 1.00 50.59 102 ASP A CA 1
ATOM 774 C C . ASP A 1 102 ? -16.764 -48.398 14.162 1.00 50.59 102 ASP A C 1
ATOM 776 O O . ASP A 1 102 ? -16.360 -49.528 13.869 1.00 50.59 102 ASP A O 1
ATOM 780 N N . PHE A 1 103 ? -15.938 -47.346 14.159 1.00 50.44 103 PHE A N 1
ATOM 781 C CA . PHE A 1 103 ? -14.488 -47.463 14.052 1.00 50.44 103 PHE A CA 1
ATOM 782 C C . PHE A 1 103 ? -13.857 -47.845 15.401 1.00 50.44 103 PHE A C 1
ATOM 784 O O . PHE A 1 103 ? -14.444 -47.677 16.465 1.00 50.44 103 PHE A O 1
ATOM 791 N N . HIS A 1 104 ? -12.632 -48.379 15.342 1.00 47.78 104 HIS A N 1
ATOM 792 C CA . HIS A 1 104 ? -11.836 -48.831 16.490 1.00 47.78 104 HIS A CA 1
ATOM 793 C C . HIS A 1 104 ? -11.964 -47.867 17.695 1.00 47.78 104 HIS A C 1
ATOM 795 O O . HIS A 1 104 ? -11.800 -46.662 17.500 1.00 47.78 104 HIS A O 1
ATOM 801 N N . PRO A 1 105 ? -12.155 -48.346 18.942 1.00 54.19 105 PRO A N 1
ATOM 802 C CA . PRO A 1 105 ? -12.457 -47.500 20.112 1.00 54.19 105 PRO A CA 1
ATOM 803 C C . PRO A 1 105 ? -11.360 -46.488 20.498 1.00 54.19 105 PRO A C 1
ATOM 805 O O . PRO A 1 105 ? -11.546 -45.676 21.396 1.00 54.19 105 PRO A O 1
ATOM 808 N N . LEU A 1 106 ? -10.211 -46.519 19.817 1.00 47.66 106 LEU A N 1
ATOM 809 C CA . LEU A 1 106 ? -9.139 -45.528 19.952 1.00 47.66 106 LEU A CA 1
ATOM 810 C C . LEU A 1 106 ? -9.365 -4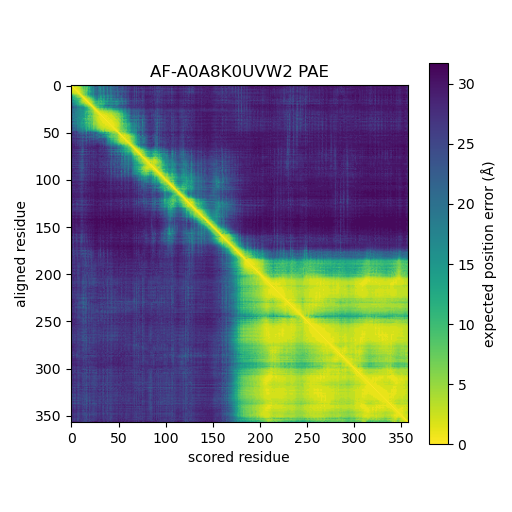4.280 19.078 1.00 47.66 106 LEU A C 1
ATOM 812 O O . LEU A 1 106 ? -8.757 -43.245 19.327 1.00 47.66 106 LEU A O 1
ATOM 816 N N . ALA A 1 107 ? -10.223 -44.367 18.057 1.00 45.00 107 ALA A N 1
ATOM 817 C CA . ALA A 1 107 ? -10.598 -43.256 17.181 1.00 45.00 107 ALA A CA 1
ATOM 818 C C . ALA A 1 107 ? -11.975 -42.663 17.529 1.00 45.00 107 ALA A C 1
ATOM 820 O O . ALA A 1 107 ? -12.285 -41.550 17.106 1.00 45.00 107 ALA A O 1
ATOM 821 N N . SER A 1 108 ? -12.791 -43.372 18.316 1.00 50.41 108 SER A N 1
ATOM 822 C CA . SER A 1 108 ? -14.070 -42.860 18.803 1.00 50.41 108 SER A CA 1
ATOM 823 C C . SER A 1 108 ? -13.838 -41.795 19.875 1.00 50.41 108 SER A C 1
ATOM 825 O O . SER A 1 108 ? -13.211 -42.062 20.901 1.00 50.41 108 SER A O 1
ATOM 827 N N . LYS A 1 109 ? -14.367 -40.589 19.661 1.00 52.72 109 LYS A N 1
ATOM 828 C CA . LYS A 1 109 ? -14.392 -39.530 20.678 1.00 52.72 109 LYS A CA 1
ATOM 829 C C . LYS A 1 109 ? -15.231 -40.027 21.859 1.00 52.72 109 LYS A C 1
ATOM 831 O O . LYS A 1 109 ? -16.438 -40.200 21.718 1.00 52.72 109 LYS A O 1
ATOM 836 N N . VAL A 1 110 ? -14.598 -40.292 22.998 1.00 50.94 110 VAL A N 1
ATOM 837 C CA . VAL A 1 110 ? -15.309 -40.675 24.223 1.00 50.94 110 VAL A CA 1
ATOM 838 C C . VAL A 1 110 ? -16.038 -39.439 24.745 1.00 50.94 110 VAL A C 1
ATOM 840 O O . VAL A 1 110 ? -15.427 -38.381 24.898 1.00 50.94 110 VAL A O 1
ATOM 843 N N . ALA A 1 111 ? -17.344 -39.554 24.976 1.00 48.75 111 ALA A N 1
ATOM 844 C CA . ALA A 1 111 ? -18.103 -38.519 25.661 1.00 48.75 111 ALA A CA 1
ATOM 845 C C . ALA A 1 111 ? -17.714 -38.535 27.144 1.00 48.75 111 ALA A C 1
ATOM 847 O O . ALA A 1 111 ? -17.903 -39.541 27.826 1.00 48.75 111 ALA A O 1
ATOM 848 N N . THR A 1 112 ? -17.138 -37.440 27.630 1.00 50.62 112 THR A N 1
ATOM 849 C CA . THR A 1 112 ? -16.906 -37.234 29.061 1.00 50.62 112 THR A CA 1
ATOM 850 C C . THR A 1 112 ? -18.241 -36.853 29.705 1.00 50.62 112 THR A C 1
ATOM 852 O O . THR A 1 112 ? -18.953 -36.004 29.172 1.00 50.62 112 THR A O 1
ATOM 855 N N . GLU A 1 113 ? -18.602 -37.489 30.821 1.00 55.62 113 GLU A N 1
ATOM 856 C CA . GLU A 1 113 ? -19.938 -37.385 31.441 1.00 55.62 113 GLU A CA 1
ATOM 857 C C . GLU A 1 113 ? -20.280 -35.991 32.013 1.00 55.62 113 GLU A C 1
ATOM 859 O O . GLU A 1 113 ? -21.427 -35.771 32.391 1.00 55.62 113 GLU A O 1
ATOM 864 N N . ASP A 1 114 ? -19.347 -35.032 32.006 1.00 50.00 114 ASP A N 1
ATOM 865 C CA . ASP A 1 114 ? -19.537 -33.733 32.668 1.00 50.00 114 ASP A CA 1
ATOM 866 C C . ASP A 1 114 ? -19.982 -32.567 31.765 1.00 50.00 114 ASP A C 1
ATOM 868 O O . ASP A 1 114 ? -20.273 -31.507 32.302 1.00 50.00 114 ASP A O 1
ATOM 872 N N . ASP A 1 115 ? -20.100 -32.721 30.438 1.00 40.06 115 ASP A N 1
ATOM 873 C CA . ASP A 1 115 ? -20.893 -31.797 29.596 1.00 40.06 115 ASP A CA 1
ATOM 874 C C . ASP A 1 115 ? -20.991 -32.302 28.135 1.00 40.06 115 ASP A C 1
ATOM 876 O O . ASP A 1 115 ? -19.998 -32.296 27.401 1.00 40.06 115 ASP A O 1
ATOM 880 N N . PRO A 1 116 ? -22.175 -32.708 27.632 1.00 49.66 116 PRO A N 1
ATOM 881 C CA . PRO A 1 116 ? -22.290 -33.403 26.344 1.00 49.66 116 PRO A CA 1
ATOM 882 C C . PRO A 1 116 ? -22.187 -32.507 25.095 1.00 49.66 116 PRO A C 1
ATOM 884 O O . PRO A 1 116 ? -22.346 -33.008 23.982 1.00 49.66 116 PRO A O 1
ATOM 887 N N . MET A 1 117 ? -21.939 -31.197 25.225 1.00 45.50 117 MET A N 1
ATOM 888 C CA . MET A 1 117 ? -21.934 -30.277 24.073 1.00 45.50 117 MET A CA 1
ATOM 889 C C . MET A 1 117 ? -20.576 -29.689 23.690 1.00 45.50 117 MET A C 1
ATOM 891 O O . MET A 1 117 ? -20.443 -29.183 22.574 1.00 45.50 117 MET A O 1
ATOM 895 N N . LEU A 1 118 ? -19.553 -29.765 24.540 1.00 45.25 118 LEU A N 1
ATOM 896 C CA . LEU A 1 118 ? -18.252 -29.163 24.259 1.00 45.25 118 LEU A CA 1
ATOM 897 C C . LEU A 1 118 ? -17.139 -30.018 24.869 1.00 45.25 118 LEU A C 1
ATOM 899 O O . LEU A 1 118 ? -17.179 -30.347 26.043 1.00 45.25 118 LEU A O 1
ATOM 903 N N . THR A 1 119 ? -16.101 -30.276 24.068 1.00 43.41 119 THR A N 1
ATOM 904 C CA . THR A 1 119 ? -14.799 -30.882 24.426 1.00 43.41 119 THR A CA 1
ATOM 905 C C . THR A 1 119 ? -14.635 -32.392 24.196 1.00 43.41 119 THR A C 1
ATOM 907 O O . THR A 1 119 ? -14.436 -33.198 25.094 1.00 43.41 119 THR A O 1
ATOM 910 N N . THR A 1 120 ? -14.556 -32.784 22.922 1.00 44.59 120 THR A N 1
ATOM 911 C CA . THR A 1 120 ? -13.882 -34.037 22.552 1.00 44.59 120 THR A CA 1
ATOM 912 C C . THR A 1 120 ? -12.371 -33.806 22.585 1.00 44.59 120 THR A C 1
ATOM 914 O O . THR A 1 120 ? -11.826 -33.144 21.693 1.00 44.59 120 THR A O 1
ATOM 917 N N . VAL A 1 121 ? -11.690 -34.307 23.614 1.00 46.00 121 VAL A N 1
ATOM 918 C CA . VAL A 1 121 ? -10.225 -34.243 23.705 1.00 46.00 121 VAL A CA 1
ATOM 919 C C . VAL A 1 121 ? -9.637 -35.232 22.700 1.00 46.00 121 VAL A C 1
ATOM 921 O O . VAL A 1 121 ? -9.889 -36.433 22.764 1.00 46.00 121 VAL A O 1
ATOM 924 N N . LYS A 1 122 ? -8.874 -34.724 21.727 1.00 49.53 122 LYS A N 1
ATOM 925 C CA . LYS A 1 122 ? -8.110 -35.571 20.807 1.00 49.53 122 LYS A CA 1
ATOM 926 C C . LYS A 1 122 ? -6.923 -36.141 21.572 1.00 49.53 122 LYS A C 1
ATOM 928 O O . LYS A 1 122 ? -6.005 -35.390 21.889 1.00 49.53 122 LYS A O 1
ATOM 933 N N . ILE A 1 123 ? -6.947 -37.441 21.843 1.00 51.66 123 ILE A N 1
ATOM 934 C CA . ILE A 1 123 ? -5.781 -38.148 22.374 1.00 51.66 123 ILE A CA 1
ATOM 935 C C . ILE A 1 123 ? -4.694 -38.106 21.283 1.00 51.66 123 ILE A C 1
ATOM 937 O O . ILE A 1 123 ? -4.966 -38.503 20.143 1.00 51.66 123 ILE A O 1
ATOM 941 N N . PRO A 1 124 ? -3.497 -37.563 21.563 1.00 50.06 124 PRO A N 1
ATOM 942 C CA . PRO A 1 124 ? -2.392 -37.587 20.616 1.00 50.06 124 PRO A CA 1
ATOM 943 C C . PRO A 1 124 ? -1.945 -39.035 20.368 1.00 50.06 124 PRO A C 1
ATOM 945 O O . PRO A 1 124 ? -1.881 -39.849 21.285 1.00 50.06 124 PRO A O 1
ATOM 948 N N . TRP A 1 125 ? -1.633 -39.360 19.110 1.00 49.41 125 TRP A N 1
ATOM 949 C CA . TRP A 1 125 ? -1.330 -40.728 18.658 1.00 49.41 125 TRP A CA 1
ATOM 950 C C . TRP A 1 125 ? -0.206 -41.423 19.442 1.00 49.41 125 TRP A C 1
ATOM 952 O O . TRP A 1 125 ? -0.235 -42.643 19.583 1.00 49.41 125 TRP A O 1
ATOM 962 N N . ASP A 1 126 ? 0.749 -40.660 19.972 1.00 52.06 126 ASP A N 1
ATOM 963 C CA . ASP A 1 126 ? 1.884 -41.192 20.730 1.00 52.06 126 ASP A CA 1
ATOM 964 C C . ASP A 1 126 ? 1.457 -41.820 22.066 1.00 52.06 126 ASP A C 1
ATOM 966 O O . ASP A 1 126 ? 2.019 -42.828 22.484 1.00 52.06 126 ASP A O 1
ATOM 970 N N . GLU A 1 127 ? 0.409 -41.289 22.699 1.00 54.72 127 GLU A N 1
ATOM 971 C CA . GLU A 1 127 ? -0.103 -41.779 23.983 1.00 54.72 127 GLU A CA 1
ATOM 972 C C . GLU A 1 127 ? -0.915 -43.077 23.820 1.00 54.72 127 GLU A C 1
ATOM 974 O O . GLU A 1 127 ? -0.893 -43.951 24.683 1.00 54.72 127 GLU A O 1
ATOM 979 N N . ALA A 1 128 ? -1.560 -43.260 22.662 1.00 54.59 128 ALA A N 1
ATOM 980 C CA . ALA A 1 128 ? -2.303 -44.478 22.329 1.00 54.59 128 ALA A CA 1
ATOM 981 C C . ALA A 1 128 ? -1.396 -45.694 22.046 1.00 54.59 128 ALA A C 1
ATOM 983 O O . ALA A 1 128 ? -1.862 -46.834 22.093 1.00 54.59 128 ALA A O 1
ATOM 984 N N . LEU A 1 129 ? -0.114 -45.464 21.738 1.00 50.19 129 LEU A N 1
ATOM 985 C CA . LEU A 1 129 ? 0.849 -46.505 21.361 1.00 50.19 129 LEU A CA 1
ATOM 986 C C . LEU A 1 129 ? 1.761 -46.948 22.515 1.00 50.19 129 LEU A C 1
ATOM 988 O O . LEU A 1 129 ? 2.400 -47.996 22.410 1.00 50.19 129 LEU A O 1
ATOM 992 N N . SER A 1 130 ? 1.804 -46.203 23.623 1.00 50.78 130 SER A N 1
ATOM 993 C CA . SER A 1 130 ? 2.607 -46.531 24.805 1.00 50.78 130 SER A CA 1
ATOM 994 C C . SER A 1 130 ? 1.715 -46.763 26.032 1.00 50.78 130 SER A C 1
ATOM 996 O O . SER A 1 130 ? 1.432 -45.814 26.766 1.00 50.78 130 SER A O 1
ATOM 998 N N . PRO A 1 131 ? 1.254 -47.998 26.300 1.00 50.91 131 PRO A N 1
ATOM 999 C CA . PRO A 1 131 ? 0.511 -48.266 27.524 1.00 50.91 131 PRO A CA 1
ATOM 1000 C C . PRO A 1 131 ? 1.404 -48.014 28.749 1.00 50.91 131 PRO A C 1
ATOM 1002 O O . PRO A 1 131 ? 2.499 -48.568 28.861 1.00 50.91 131 PRO A O 1
ATOM 1005 N N . SER A 1 132 ? 0.917 -47.178 29.671 1.00 49.53 132 SER A N 1
ATOM 1006 C CA . SER A 1 132 ? 1.500 -46.983 31.002 1.00 49.53 132 SER A CA 1
ATOM 1007 C C . SER A 1 132 ? 1.645 -48.335 31.729 1.00 49.53 132 SER A C 1
ATOM 1009 O O . SER A 1 132 ? 0.722 -49.158 31.674 1.00 49.53 132 SER A O 1
ATOM 1011 N N . PRO A 1 133 ? 2.764 -48.582 32.440 1.00 52.38 133 PRO A N 1
ATOM 1012 C CA . PRO A 1 133 ? 2.994 -49.827 33.175 1.00 52.38 133 PRO A CA 1
ATOM 1013 C C . PRO A 1 133 ? 1.945 -50.106 34.268 1.00 52.38 133 PRO A C 1
ATOM 1015 O O . PRO A 1 133 ? 1.758 -51.263 34.638 1.00 52.38 133 PRO A O 1
ATOM 1018 N N . GLU A 1 134 ? 1.192 -49.097 34.720 1.00 53.16 134 GLU A N 1
ATOM 1019 C CA . GLU A 1 134 ? 0.123 -49.257 35.720 1.00 53.16 134 GLU A CA 1
ATOM 1020 C C . GLU A 1 134 ? -1.063 -50.102 35.206 1.00 53.16 134 GLU A C 1
ATOM 1022 O O . GLU A 1 134 ? -1.754 -50.769 35.980 1.00 53.16 134 GLU A O 1
ATOM 1027 N N . VAL A 1 135 ? -1.275 -50.153 33.883 1.00 52.53 135 VAL A N 1
ATOM 1028 C CA . VAL A 1 135 ? -2.361 -50.937 33.262 1.00 52.53 135 VAL A CA 1
ATOM 1029 C C . VAL A 1 135 ? -2.011 -52.432 33.188 1.00 52.53 135 VAL A C 1
ATOM 1031 O O . VAL A 1 135 ? -2.899 -53.285 33.174 1.00 52.53 135 VAL A O 1
ATOM 1034 N N . LEU A 1 136 ? -0.719 -52.777 33.190 1.00 47.72 136 LEU A N 1
ATOM 1035 C CA . LEU A 1 136 ? -0.248 -54.160 33.061 1.00 47.72 136 LEU A CA 1
ATOM 1036 C C . LEU A 1 136 ? -0.297 -54.939 34.386 1.00 47.72 136 LEU A C 1
ATOM 1038 O O . LEU A 1 136 ? -0.604 -56.132 34.364 1.00 47.72 136 LEU A O 1
ATOM 1042 N N . GLU A 1 137 ? -0.078 -54.299 35.538 1.00 45.12 137 GLU A N 1
ATOM 1043 C CA . GLU A 1 137 ? -0.113 -54.985 36.845 1.00 45.12 137 GLU A CA 1
ATOM 1044 C C . GLU A 1 137 ? -1.529 -55.365 37.300 1.00 45.12 137 GLU A C 1
ATOM 1046 O O . GLU A 1 137 ? -1.720 -56.400 37.940 1.00 45.12 137 GLU A O 1
ATOM 1051 N N . SER A 1 138 ? -2.545 -54.616 36.867 1.00 48.50 138 SER A N 1
ATOM 1052 C CA . SER A 1 138 ? -3.948 -54.887 37.215 1.00 48.50 138 SER A CA 1
ATOM 1053 C C . SER A 1 138 ? -4.523 -56.152 36.553 1.00 48.50 138 SER A C 1
ATOM 1055 O O . SER A 1 138 ? -5.591 -56.620 36.940 1.00 48.50 138 SER A O 1
ATOM 1057 N N . THR A 1 139 ? -3.829 -56.740 35.570 1.00 45.16 139 THR A N 1
ATOM 1058 C CA . THR A 1 139 ? -4.337 -57.890 34.792 1.00 45.16 139 THR A CA 1
ATOM 1059 C C . THR A 1 139 ? -3.882 -59.262 35.296 1.00 45.16 139 THR A C 1
ATOM 1061 O O . THR A 1 139 ? -4.424 -60.273 34.856 1.00 45.16 139 THR A O 1
ATOM 1064 N N . ARG A 1 140 ? -2.923 -59.341 36.232 1.00 43.59 140 ARG A N 1
ATOM 1065 C CA . ARG A 1 140 ? -2.366 -60.629 36.704 1.00 43.59 140 ARG A CA 1
ATOM 1066 C C . ARG A 1 140 ? -2.954 -61.167 38.013 1.00 43.59 140 ARG A C 1
ATOM 1068 O O . ARG A 1 140 ? -2.648 -62.302 38.362 1.00 43.59 140 ARG A O 1
ATOM 1075 N N . ALA A 1 141 ? -3.779 -60.403 38.729 1.00 43.28 141 ALA A N 1
ATOM 1076 C CA . ALA A 1 141 ? -4.202 -60.755 40.092 1.00 43.28 141 ALA A CA 1
ATOM 1077 C C . ALA A 1 141 ? -5.656 -61.255 40.242 1.00 43.28 141 ALA A C 1
ATOM 1079 O O . ALA A 1 141 ? -6.068 -61.562 41.357 1.00 43.28 141 ALA A O 1
ATOM 1080 N N . ALA A 1 142 ? -6.446 -61.353 39.168 1.00 43.41 142 ALA A N 1
ATOM 1081 C CA . ALA A 1 142 ? -7.884 -61.630 39.262 1.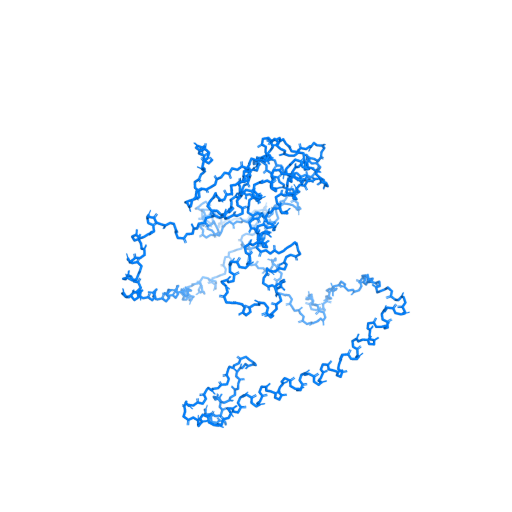00 43.41 142 ALA A CA 1
ATOM 1082 C C . ALA A 1 142 ? -8.277 -62.961 38.603 1.00 43.41 142 ALA A C 1
ATOM 1084 O O . ALA A 1 142 ? -8.982 -62.971 37.601 1.00 43.41 142 ALA A O 1
ATOM 1085 N N . ASP A 1 143 ? -7.828 -64.081 39.175 1.00 40.00 143 ASP A N 1
ATOM 1086 C CA . ASP A 1 143 ? -8.312 -65.412 38.787 1.00 40.00 143 ASP A CA 1
ATOM 1087 C C . ASP A 1 143 ? -8.451 -66.324 40.023 1.00 40.00 143 ASP A C 1
ATOM 1089 O O . ASP A 1 143 ? -7.703 -67.275 40.214 1.00 40.00 143 ASP A O 1
ATOM 1093 N N . SER A 1 144 ? -9.380 -65.979 40.930 1.00 42.12 144 SER A N 1
ATOM 1094 C CA . SER A 1 144 ? -10.103 -66.941 41.787 1.00 42.12 144 SER A CA 1
ATOM 1095 C C . SER A 1 144 ? -11.160 -66.245 42.663 1.00 42.12 144 SER A C 1
ATOM 1097 O O . SER A 1 144 ? -10.836 -65.315 43.395 1.00 42.12 144 SER A O 1
ATOM 1099 N N . THR A 1 145 ? -12.382 -66.793 42.658 1.00 38.19 145 THR A N 1
ATOM 1100 C CA . THR A 1 145 ? -13.584 -66.544 43.502 1.00 38.19 145 THR A CA 1
ATOM 1101 C C . THR A 1 145 ? -14.671 -65.569 42.999 1.00 38.19 145 THR A C 1
ATOM 1103 O O . THR A 1 145 ? -14.360 -64.490 42.499 1.00 38.19 145 THR A O 1
ATOM 1106 N N . PRO A 1 146 ? -15.972 -65.937 43.128 1.00 45.62 146 PRO A N 1
ATOM 1107 C CA . PRO A 1 146 ? -17.090 -65.137 42.642 1.00 45.62 146 PRO A CA 1
ATOM 1108 C C . PRO A 1 146 ? -17.682 -64.277 43.767 1.00 45.62 146 PRO A C 1
ATOM 1110 O O . PRO A 1 146 ? -18.141 -64.796 44.784 1.00 45.62 146 PRO A O 1
ATOM 1113 N N . SER A 1 147 ? -17.748 -62.960 43.574 1.00 33.97 147 SER A N 1
ATOM 1114 C CA . SER A 1 147 ? -18.645 -62.115 44.365 1.00 33.97 147 SER A CA 1
ATOM 1115 C C . SER A 1 147 ? -19.184 -60.953 43.538 1.00 33.97 147 SER A C 1
ATOM 1117 O O . SER A 1 147 ? -18.537 -60.442 42.625 1.00 33.97 147 SER A O 1
ATOM 1119 N N . SER A 1 148 ? -20.424 -60.596 43.843 1.00 43.56 148 SER A N 1
ATOM 1120 C CA . SER A 1 148 ? -21.230 -59.597 43.166 1.00 43.56 148 SER A CA 1
ATOM 1121 C C . SER A 1 148 ? -20.747 -58.177 43.461 1.00 43.56 148 SER A C 1
ATOM 1123 O O . SER A 1 148 ? -20.992 -57.637 44.536 1.00 43.56 148 SER A O 1
ATOM 1125 N N . SER A 1 149 ? -20.122 -57.540 42.484 1.00 37.84 149 SER A N 1
ATOM 1126 C CA . SER A 1 149 ? -20.389 -56.150 42.101 1.00 37.84 149 SER A CA 1
ATOM 1127 C C . SER A 1 149 ? -19.653 -55.879 40.791 1.00 37.84 149 SER A C 1
ATOM 1129 O O . SER A 1 149 ? -18.555 -56.370 40.557 1.00 37.84 149 SER A O 1
ATOM 1131 N N . THR A 1 150 ? -20.330 -55.190 39.884 1.00 49.62 150 THR A N 1
ATOM 1132 C CA . THR A 1 150 ? -19.951 -54.957 38.486 1.00 49.62 150 THR A CA 1
ATOM 1133 C C . THR A 1 150 ? -18.594 -54.263 38.313 1.00 49.62 150 THR A C 1
ATOM 1135 O O . THR A 1 150 ? -18.465 -53.120 38.759 1.00 49.62 150 THR A O 1
ATOM 1138 N N . PRO A 1 151 ? -17.650 -54.838 37.538 1.00 36.97 151 PRO A N 1
ATOM 1139 C CA . PRO A 1 151 ? -16.584 -54.086 36.897 1.00 36.97 151 PRO A CA 1
ATOM 1140 C C . PRO A 1 151 ? -16.776 -54.012 35.373 1.00 36.97 151 PRO A C 1
ATOM 1142 O O . PRO A 1 151 ? -17.265 -54.930 34.712 1.00 36.97 151 PRO A O 1
ATOM 1145 N N . LYS A 1 152 ? -16.390 -52.855 34.832 1.00 42.75 152 LYS A N 1
ATOM 1146 C CA . LYS A 1 152 ? -16.479 -52.448 33.428 1.00 42.75 152 LYS A CA 1
ATOM 1147 C C . LYS A 1 152 ? -15.713 -53.418 32.515 1.00 42.75 152 LYS A C 1
ATOM 1149 O O . LYS A 1 152 ? -14.574 -53.779 32.789 1.00 42.75 152 LYS A O 1
ATOM 1154 N N . HIS A 1 153 ? -16.349 -53.807 31.410 1.00 38.28 153 HIS A N 1
ATOM 1155 C CA . HIS A 1 153 ? -15.776 -54.643 30.356 1.00 38.28 153 HIS A CA 1
ATOM 1156 C C . HIS A 1 153 ? -14.551 -53.987 29.695 1.00 38.28 153 HIS A C 1
ATOM 1158 O O . HIS A 1 153 ? -14.693 -53.173 28.788 1.00 38.28 153 HIS A O 1
ATOM 1164 N N . THR A 1 154 ? -13.348 -54.426 30.051 1.00 39.41 154 THR A N 1
ATOM 1165 C CA . THR A 1 154 ? -12.185 -54.402 29.156 1.00 39.41 154 THR A CA 1
ATOM 1166 C C . THR A 1 154 ? -12.092 -55.769 28.485 1.00 39.41 154 THR A C 1
ATOM 1168 O O . THR A 1 154 ? -11.593 -56.743 29.043 1.00 39.41 154 THR A O 1
ATOM 1171 N N . ARG A 1 155 ? -12.675 -55.880 27.285 1.00 47.03 155 ARG A N 1
ATOM 1172 C CA . ARG A 1 155 ? -12.560 -57.091 26.462 1.00 47.03 155 ARG A CA 1
ATOM 1173 C C . ARG A 1 155 ? -11.146 -57.175 25.889 1.00 47.03 155 ARG A C 1
ATOM 1175 O O . ARG A 1 155 ? -10.650 -56.215 25.307 1.00 47.03 155 ARG A O 1
ATOM 1182 N N . SER A 1 156 ? -10.516 -58.328 26.085 1.00 45.28 156 SER A N 1
ATOM 1183 C CA . SER A 1 156 ? -9.184 -58.660 25.591 1.00 45.28 156 SER A CA 1
ATOM 1184 C C . SER A 1 156 ? -9.101 -58.610 24.061 1.00 45.28 156 SER A C 1
ATOM 1186 O O . SER A 1 156 ? -10.071 -58.877 23.351 1.00 45.28 156 SER A O 1
ATOM 1188 N N . PHE A 1 157 ? -7.914 -58.276 23.551 1.00 41.09 157 PHE A N 1
ATOM 1189 C CA . PHE A 1 157 ? -7.604 -58.310 22.124 1.00 41.09 157 PHE A CA 1
ATOM 1190 C C . PHE A 1 157 ? -7.771 -59.729 21.558 1.00 41.09 157 PHE A C 1
ATOM 1192 O O . PHE A 1 157 ? -7.225 -60.696 22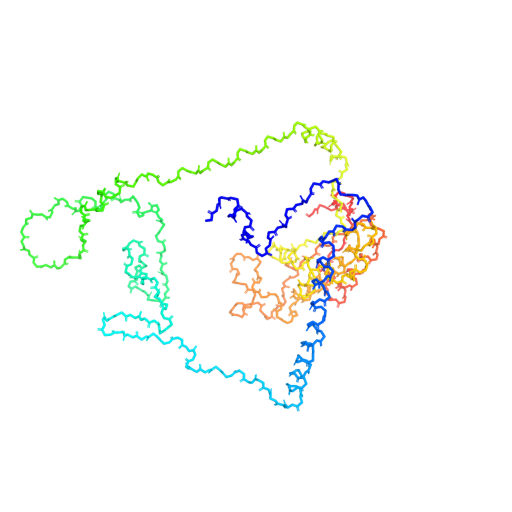.091 1.00 41.09 157 PHE A O 1
ATOM 1199 N N . HIS A 1 158 ? -8.484 -59.854 20.438 1.00 40.69 158 HIS A N 1
ATOM 1200 C CA . HIS A 1 158 ? -8.532 -61.090 19.662 1.00 40.69 158 HIS A CA 1
ATOM 1201 C C . HIS A 1 158 ? -7.145 -61.383 19.061 1.00 40.69 158 HIS A C 1
ATOM 1203 O O . HIS A 1 158 ? -6.560 -60.531 18.386 1.00 40.69 158 HIS A O 1
ATOM 1209 N N . SER A 1 159 ? -6.629 -62.600 19.275 1.00 48.34 159 SER A N 1
ATOM 1210 C CA . SER A 1 159 ? -5.296 -63.050 18.830 1.00 48.34 159 SER A CA 1
ATOM 1211 C C . SER A 1 159 ? -5.048 -62.900 17.320 1.00 48.34 159 SER A C 1
ATOM 1213 O O . SER A 1 159 ? -3.901 -62.829 16.889 1.00 48.34 159 SER A O 1
ATOM 1215 N N . SER A 1 160 ? -6.103 -62.756 16.515 1.00 51.00 160 SER A N 1
ATOM 1216 C CA . SER A 1 160 ? -6.033 -62.547 15.066 1.00 51.00 160 SER A CA 1
ATOM 1217 C C . SER A 1 160 ? -5.494 -61.173 14.638 1.00 51.00 160 SER A C 1
ATOM 1219 O O . SER A 1 160 ? -5.029 -61.036 13.507 1.00 51.00 160 SER A O 1
ATOM 1221 N N . ALA A 1 161 ? -5.543 -60.149 15.500 1.00 45.50 161 ALA A N 1
ATOM 1222 C CA . ALA A 1 161 ? -5.027 -58.812 15.175 1.00 45.50 161 ALA A CA 1
ATOM 1223 C C . ALA A 1 161 ? -3.496 -58.726 15.317 1.00 45.50 161 ALA A C 1
ATOM 1225 O O . ALA A 1 161 ? -2.837 -58.071 14.510 1.00 45.50 161 ALA A O 1
ATOM 1226 N N . VAL A 1 162 ? -2.922 -59.453 16.282 1.00 51.06 162 VAL A N 1
ATOM 1227 C CA . VAL A 1 162 ? -1.466 -59.513 16.489 1.00 51.06 162 VAL A CA 1
ATOM 1228 C C . VAL A 1 162 ? -0.789 -60.279 15.349 1.00 51.06 162 VAL A C 1
ATOM 1230 O O . VAL A 1 162 ? 0.234 -59.829 14.844 1.00 51.06 162 VAL A O 1
ATOM 1233 N N . SER A 1 163 ? -1.405 -61.361 14.859 1.00 48.16 163 SER A N 1
ATOM 1234 C CA . SER A 1 163 ? -0.885 -62.123 13.713 1.00 48.16 163 SER A CA 1
ATOM 1235 C C . SER A 1 163 ? -0.892 -61.325 12.402 1.00 48.16 163 SER A C 1
ATOM 1237 O O . SER A 1 163 ? 0.013 -61.479 11.589 1.00 48.16 163 SER A O 1
ATOM 1239 N N . ARG A 1 164 ? -1.861 -60.416 12.203 1.00 50.69 164 ARG A N 1
ATOM 1240 C CA . ARG A 1 164 ? -1.876 -59.527 11.027 1.00 50.69 164 ARG A CA 1
ATOM 1241 C C . ARG A 1 164 ? -0.899 -58.361 11.147 1.00 50.69 164 ARG A C 1
ATOM 1243 O O . ARG A 1 164 ? -0.320 -57.977 10.139 1.00 50.69 164 ARG A O 1
ATOM 1250 N N . ALA A 1 165 ? -0.665 -57.826 12.346 1.00 46.31 165 ALA A N 1
ATOM 1251 C CA . ALA A 1 165 ? 0.317 -56.758 12.548 1.00 46.31 165 ALA A CA 1
ATOM 1252 C C . ALA A 1 165 ? 1.761 -57.216 12.259 1.00 46.31 165 ALA A C 1
ATOM 1254 O O . ALA A 1 165 ? 2.573 -56.411 11.817 1.00 46.31 165 ALA A O 1
ATOM 1255 N N . THR A 1 166 ? 2.070 -58.506 12.438 1.00 50.81 166 THR A N 1
ATOM 1256 C CA . THR A 1 166 ? 3.377 -59.077 12.068 1.00 50.81 166 THR A CA 1
ATOM 1257 C C . THR A 1 166 ? 3.531 -59.378 10.573 1.00 50.81 166 THR A C 1
ATOM 1259 O O . THR A 1 166 ? 4.657 -59.486 10.097 1.00 50.81 166 THR A O 1
ATOM 1262 N N . GLU A 1 167 ? 2.432 -59.495 9.820 1.00 44.88 167 GLU A N 1
ATOM 1263 C CA . GLU A 1 167 ? 2.455 -59.779 8.373 1.00 44.88 167 GLU A CA 1
ATOM 1264 C C . GLU A 1 167 ? 2.398 -58.516 7.499 1.00 44.88 167 GLU A C 1
ATOM 1266 O O . GLU A 1 167 ? 2.704 -58.571 6.304 1.00 44.88 167 GLU A O 1
ATOM 1271 N N . VAL A 1 168 ? 2.061 -57.355 8.074 1.00 44.25 168 VAL A N 1
ATOM 1272 C CA . VAL A 1 168 ? 2.171 -56.072 7.371 1.00 44.25 168 VAL A CA 1
ATOM 1273 C C . VAL A 1 168 ? 3.648 -55.710 7.278 1.00 44.25 168 VAL A C 1
ATOM 1275 O O . VAL A 1 168 ? 4.230 -55.093 8.168 1.00 44.25 168 VAL A O 1
ATOM 1278 N N . SER A 1 169 ? 4.251 -56.116 6.160 1.00 48.91 169 SER A N 1
ATOM 1279 C CA . SER A 1 169 ? 5.504 -55.551 5.670 1.00 48.91 169 SER A CA 1
ATOM 1280 C C . SER A 1 169 ? 5.436 -54.033 5.811 1.00 48.91 169 SER A C 1
ATOM 1282 O O . SER A 1 169 ? 4.488 -53.400 5.342 1.00 48.91 169 SER A O 1
ATOM 1284 N N . THR A 1 170 ? 6.423 -53.492 6.518 1.00 48.38 170 THR A N 1
ATOM 1285 C CA . THR A 1 170 ? 6.647 -52.075 6.797 1.00 48.38 170 THR A CA 1
ATOM 1286 C C . THR A 1 170 ? 6.107 -51.165 5.685 1.00 48.38 170 THR A C 1
ATOM 1288 O O . THR A 1 170 ? 6.484 -51.333 4.520 1.00 48.38 170 THR A O 1
ATOM 1291 N N . PRO A 1 171 ? 5.224 -50.199 6.005 1.00 49.16 171 PRO A N 1
ATOM 1292 C CA . PRO A 1 171 ? 4.659 -49.313 5.002 1.00 49.16 171 PRO A CA 1
ATOM 1293 C C . PRO A 1 171 ? 5.786 -48.504 4.361 1.00 49.16 171 PRO A C 1
ATOM 1295 O O . PRO A 1 171 ? 6.649 -47.978 5.062 1.00 49.16 171 PRO A O 1
ATOM 1298 N N . LEU A 1 172 ? 5.758 -48.484 3.025 1.00 50.75 172 LEU A N 1
ATOM 1299 C CA . LEU A 1 172 ? 6.608 -47.747 2.092 1.00 50.75 172 LEU A CA 1
ATOM 1300 C C . LEU A 1 172 ? 7.687 -46.885 2.758 1.00 50.75 172 LEU A C 1
ATOM 1302 O O . LEU A 1 172 ? 7.412 -45.793 3.258 1.00 50.75 172 LEU A O 1
ATOM 1306 N N . ALA A 1 173 ? 8.935 -47.344 2.642 1.00 49.38 173 ALA A N 1
ATOM 1307 C CA . ALA A 1 173 ? 10.089 -46.461 2.646 1.00 49.38 173 ALA A CA 1
ATOM 1308 C C . ALA A 1 173 ? 9.725 -45.194 1.862 1.00 49.38 173 ALA A C 1
ATOM 1310 O O . ALA A 1 173 ? 9.271 -45.307 0.718 1.00 49.38 173 ALA A O 1
ATOM 1311 N N . LEU A 1 174 ? 9.880 -44.018 2.490 1.00 51.72 174 LEU A N 1
ATOM 1312 C CA . LEU A 1 174 ? 9.878 -42.732 1.797 1.00 51.72 174 LEU A CA 1
ATOM 1313 C C . LEU A 1 174 ? 10.620 -42.959 0.484 1.00 51.72 174 LEU A C 1
ATOM 1315 O O . LEU A 1 174 ? 11.822 -43.235 0.511 1.00 51.72 174 LEU A O 1
ATOM 1319 N N . ALA A 1 175 ? 9.901 -42.916 -0.640 1.00 56.41 175 ALA A N 1
ATOM 1320 C CA . ALA A 1 175 ? 10.554 -42.953 -1.932 1.00 56.41 175 ALA A CA 1
ATOM 1321 C C . ALA A 1 175 ? 11.633 -41.864 -1.860 1.00 56.41 175 ALA A C 1
ATOM 1323 O O . ALA A 1 175 ? 11.289 -40.729 -1.501 1.00 56.41 175 ALA A O 1
ATOM 1324 N N . PRO A 1 176 ? 12.922 -42.202 -2.063 1.00 60.94 176 PRO A N 1
ATOM 1325 C CA . PRO A 1 176 ? 13.986 -41.221 -1.962 1.00 60.94 176 PRO A CA 1
ATOM 1326 C C . PRO A 1 176 ? 13.568 -40.059 -2.846 1.00 60.94 176 PRO A C 1
ATOM 1328 O O . PRO A 1 176 ? 13.201 -40.273 -4.008 1.00 60.94 176 PRO A O 1
ATOM 1331 N N . SER A 1 177 ? 13.520 -38.851 -2.273 1.00 62.12 177 SER A N 1
ATOM 1332 C CA . SER A 1 177 ? 13.227 -37.668 -3.071 1.00 62.12 177 SER A CA 1
ATOM 1333 C C . SER A 1 177 ? 14.141 -37.738 -4.295 1.00 62.12 177 SER A C 1
ATOM 1335 O O . SER A 1 177 ? 15.315 -38.106 -4.143 1.00 62.12 177 SER A O 1
ATOM 1337 N N . PRO A 1 178 ? 13.610 -37.526 -5.517 1.00 65.06 178 PRO A N 1
ATOM 1338 C CA . PRO A 1 178 ? 14.431 -37.626 -6.713 1.00 65.06 178 PRO A CA 1
ATOM 1339 C C . PRO A 1 178 ? 15.687 -36.795 -6.453 1.00 65.06 178 PRO A C 1
ATOM 1341 O O . PRO A 1 178 ? 15.534 -35.653 -5.999 1.00 65.06 178 PRO A O 1
ATOM 1344 N N . PRO A 1 179 ? 16.896 -37.367 -6.635 1.00 65.56 179 PRO A N 1
ATOM 1345 C CA . PRO A 1 179 ? 18.131 -36.706 -6.245 1.00 65.56 179 PRO A CA 1
ATOM 1346 C C . PRO A 1 179 ? 18.083 -35.310 -6.837 1.00 65.56 179 PRO A C 1
ATOM 1348 O O . PRO A 1 179 ? 17.850 -35.170 -8.043 1.00 65.56 179 PRO A O 1
ATOM 1351 N N . ALA A 1 180 ? 18.170 -34.291 -5.974 1.00 63.81 180 ALA A N 1
ATOM 1352 C CA . ALA A 1 180 ? 18.124 -32.899 -6.390 1.00 63.81 180 ALA A CA 1
ATOM 1353 C C . ALA A 1 180 ? 19.073 -32.780 -7.578 1.00 63.81 180 ALA A C 1
ATOM 1355 O O . ALA A 1 180 ? 20.265 -33.038 -7.412 1.00 63.81 180 ALA A O 1
ATOM 1356 N N . LYS A 1 181 ? 18.521 -32.536 -8.780 1.00 70.00 181 LYS A N 1
ATOM 1357 C CA . LYS A 1 181 ? 19.293 -32.557 -10.027 1.00 70.00 181 LYS A CA 1
ATOM 1358 C C . LYS A 1 181 ? 20.558 -31.761 -9.761 1.00 70.00 181 LYS A C 1
ATOM 1360 O O . LYS A 1 181 ? 20.432 -30.588 -9.397 1.00 70.00 181 LYS A O 1
ATOM 1365 N N . ALA A 1 182 ? 21.718 -32.422 -9.849 1.00 66.44 182 ALA A N 1
ATOM 1366 C CA . ALA A 1 182 ? 23.006 -31.791 -9.614 1.00 66.44 182 ALA A CA 1
ATOM 1367 C C . ALA A 1 182 ? 22.987 -30.479 -10.392 1.00 66.44 182 ALA A C 1
ATOM 1369 O O . ALA A 1 182 ? 22.768 -30.479 -11.607 1.00 66.44 182 ALA A O 1
ATOM 1370 N N . GLN A 1 183 ? 23.018 -29.363 -9.661 1.00 69.81 183 GLN A N 1
ATOM 1371 C CA . GLN A 1 183 ? 22.949 -28.053 -10.284 1.00 69.81 183 GLN A CA 1
ATOM 1372 C C . GLN A 1 183 ? 24.136 -28.003 -11.231 1.00 69.81 183 GLN A C 1
ATOM 1374 O O . GLN A 1 183 ? 25.259 -28.216 -10.783 1.00 69.81 183 GLN A O 1
ATOM 1379 N N . SER A 1 184 ? 23.877 -27.835 -12.529 1.00 83.25 184 SER A N 1
ATOM 1380 C CA . SER A 1 184 ? 24.943 -27.853 -13.523 1.00 83.25 184 SER A CA 1
ATOM 1381 C C . SER A 1 184 ? 26.034 -26.868 -13.109 1.00 83.25 184 SER A C 1
ATOM 1383 O O . SER A 1 184 ? 25.732 -25.773 -12.625 1.00 83.25 184 SER A O 1
ATOM 1385 N N . ASP A 1 185 ? 27.300 -27.240 -13.296 1.00 85.25 185 ASP A N 1
ATOM 1386 C CA . ASP A 1 185 ? 28.441 -26.377 -12.961 1.00 85.25 185 ASP A CA 1
ATOM 1387 C C . ASP A 1 185 ? 28.321 -24.995 -13.632 1.00 85.25 185 ASP A C 1
ATOM 1389 O O . ASP A 1 185 ? 28.726 -23.973 -13.073 1.00 85.25 185 ASP A O 1
ATOM 1393 N N . GLU A 1 186 ? 27.635 -24.942 -14.778 1.00 87.31 186 GLU A N 1
ATOM 1394 C CA . GLU A 1 186 ? 27.222 -23.720 -15.467 1.00 87.31 186 GLU A CA 1
ATOM 1395 C C . GLU A 1 186 ? 26.358 -22.784 -14.606 1.00 87.31 186 GLU A C 1
ATOM 1397 O O . GLU A 1 186 ? 26.615 -21.581 -14.567 1.00 87.31 186 GLU A O 1
ATOM 1402 N N . LEU A 1 187 ? 25.352 -23.300 -13.887 1.00 85.06 187 LEU A N 1
ATOM 1403 C CA . LEU A 1 187 ? 24.500 -22.492 -13.005 1.00 85.06 187 LEU A CA 1
ATOM 1404 C C . LEU A 1 187 ? 25.286 -21.948 -11.813 1.00 85.06 187 LEU A C 1
ATOM 1406 O O . LEU A 1 187 ? 25.069 -20.804 -11.407 1.00 85.06 187 LEU A O 1
ATOM 1410 N N . THR A 1 188 ? 26.207 -22.739 -11.265 1.00 89.38 188 THR A N 1
ATOM 1411 C CA . THR A 1 188 ? 27.080 -22.315 -10.163 1.00 89.38 188 THR A CA 1
ATOM 1412 C C . THR A 1 188 ? 28.019 -21.198 -10.619 1.00 89.38 188 THR A C 1
ATOM 1414 O O . THR A 1 188 ? 28.105 -20.157 -9.961 1.00 89.38 188 THR A O 1
ATOM 1417 N N . ALA A 1 189 ? 28.641 -21.349 -11.793 1.00 89.69 189 ALA A N 1
ATOM 1418 C CA . ALA A 1 189 ? 29.473 -20.315 -12.402 1.00 89.69 189 ALA A CA 1
ATOM 1419 C C . ALA A 1 189 ? 28.670 -19.045 -12.732 1.00 89.69 189 ALA A C 1
ATOM 1421 O O . ALA A 1 189 ? 29.137 -17.930 -12.486 1.00 89.69 189 ALA A O 1
ATOM 1422 N N . PHE A 1 190 ? 27.441 -19.193 -13.240 1.00 88.00 190 PHE A N 1
ATOM 1423 C CA . PHE A 1 190 ? 26.554 -18.067 -13.531 1.00 88.00 190 PHE A CA 1
ATOM 1424 C C . PHE A 1 190 ? 26.175 -17.313 -12.252 1.00 88.00 190 PHE A C 1
ATOM 1426 O O . PHE A 1 190 ? 26.330 -16.095 -12.196 1.00 88.00 190 PHE A O 1
ATOM 1433 N N . ARG A 1 191 ? 25.778 -18.017 -11.184 1.00 87.38 191 ARG A N 1
ATOM 1434 C CA . ARG A 1 191 ? 25.488 -17.405 -9.875 1.00 87.38 191 ARG A CA 1
ATOM 1435 C C . ARG A 1 191 ? 26.697 -16.676 -9.299 1.00 87.38 191 ARG A C 1
ATOM 1437 O O . ARG A 1 191 ? 26.530 -15.570 -8.797 1.00 87.38 191 ARG A O 1
ATOM 1444 N N . GLY A 1 192 ? 27.904 -17.232 -9.431 1.00 89.19 192 GLY A N 1
ATOM 1445 C CA . GLY A 1 192 ? 29.142 -16.589 -8.979 1.00 89.19 192 GLY A CA 1
ATOM 1446 C C . GLY A 1 192 ? 29.373 -15.193 -9.574 1.00 89.19 192 GLY A C 1
ATOM 1447 O O . GLY A 1 192 ? 29.891 -14.317 -8.880 1.00 89.19 192 GLY A O 1
ATOM 1448 N N . LYS A 1 193 ? 28.926 -14.951 -10.818 1.00 88.25 193 LYS A N 1
ATOM 1449 C CA . LYS A 1 193 ? 28.996 -13.626 -11.461 1.00 88.25 193 LYS A CA 1
ATOM 1450 C C . LYS A 1 193 ? 28.085 -12.609 -10.768 1.00 88.25 193 LYS A C 1
ATOM 1452 O O . LYS A 1 193 ? 28.532 -11.510 -10.456 1.00 88.25 193 LYS A O 1
ATOM 1457 N N . TYR A 1 194 ? 26.836 -12.986 -10.489 1.00 84.56 194 TYR A N 1
ATOM 1458 C CA . TYR A 1 194 ? 25.849 -12.074 -9.901 1.00 84.56 194 TYR A CA 1
ATOM 1459 C C . TYR A 1 194 ? 26.015 -11.898 -8.392 1.00 84.56 194 TYR A C 1
ATOM 1461 O O . TYR A 1 194 ? 25.772 -10.806 -7.887 1.00 84.56 194 TYR A O 1
ATOM 1469 N N . LEU A 1 195 ? 26.472 -12.924 -7.665 1.00 85.81 195 LEU A N 1
ATOM 1470 C CA . LEU A 1 195 ? 26.655 -12.856 -6.209 1.00 85.81 195 LEU A CA 1
ATOM 1471 C C . LEU A 1 195 ? 27.561 -11.691 -5.784 1.00 85.81 195 LEU A C 1
ATOM 1473 O O . LEU A 1 195 ? 27.277 -11.041 -4.784 1.00 85.81 195 LEU A O 1
ATOM 1477 N N . ARG A 1 196 ? 28.600 -11.371 -6.569 1.00 85.69 196 ARG A N 1
ATOM 1478 C CA . ARG A 1 196 ? 29.464 -10.206 -6.310 1.00 85.69 196 ARG A CA 1
ATOM 1479 C C . ARG A 1 196 ? 28.696 -8.891 -6.448 1.00 85.69 196 ARG A C 1
ATOM 1481 O O . ARG A 1 196 ? 28.733 -8.059 -5.549 1.00 85.69 196 ARG A O 1
ATOM 1488 N N . THR A 1 197 ? 27.927 -8.752 -7.528 1.00 86.44 197 THR A N 1
ATOM 1489 C CA . THR A 1 197 ? 27.127 -7.547 -7.794 1.00 86.44 197 THR A CA 1
ATOM 1490 C C . THR A 1 197 ? 25.960 -7.360 -6.827 1.00 86.44 197 THR A C 1
ATOM 1492 O O . THR A 1 197 ? 25.491 -6.237 -6.684 1.00 86.44 197 THR A O 1
ATOM 1495 N N . LEU A 1 198 ? 25.503 -8.414 -6.137 1.00 81.12 198 LEU A N 1
ATOM 1496 C CA . LEU A 1 198 ? 24.405 -8.322 -5.165 1.00 81.12 198 LEU A CA 1
ATOM 1497 C C . LEU A 1 198 ? 24.764 -7.504 -3.918 1.00 81.12 198 LEU A C 1
ATOM 1499 O O . LEU A 1 198 ? 23.871 -6.935 -3.294 1.00 81.12 198 LEU A O 1
ATOM 1503 N N . HIS A 1 199 ? 26.046 -7.453 -3.541 1.00 80.38 199 HIS A N 1
ATOM 1504 C CA . HIS A 1 199 ? 26.498 -6.635 -2.411 1.00 80.38 199 HIS A CA 1
ATOM 1505 C C . HIS A 1 199 ? 26.524 -5.142 -2.758 1.00 80.38 199 HIS A C 1
ATOM 1507 O O . HIS A 1 199 ? 26.220 -4.299 -1.913 1.00 80.38 199 HIS A O 1
ATOM 1513 N N . GLU A 1 200 ? 26.879 -4.821 -4.002 1.00 86.62 200 GLU A N 1
ATOM 1514 C CA . GLU A 1 200 ? 26.980 -3.448 -4.499 1.00 86.62 200 GLU A CA 1
ATOM 1515 C C . GLU A 1 200 ? 25.610 -2.905 -4.910 1.00 86.62 200 GLU A C 1
ATOM 1517 O O . GLU A 1 200 ? 25.200 -1.824 -4.484 1.00 86.62 200 GLU A O 1
ATOM 1522 N N . THR A 1 201 ? 24.882 -3.688 -5.708 1.00 86.69 201 THR A N 1
ATOM 1523 C CA . THR A 1 201 ? 23.600 -3.321 -6.302 1.00 86.69 201 THR A CA 1
ATOM 1524 C C . THR A 1 201 ? 22.492 -4.240 -5.797 1.00 86.69 201 THR A C 1
ATOM 1526 O O . THR A 1 201 ? 22.594 -5.465 -5.912 1.00 86.69 201 THR A O 1
ATOM 1529 N N . PRO A 1 202 ? 21.402 -3.685 -5.246 1.00 84.56 202 PRO A N 1
ATOM 1530 C CA . PRO A 1 202 ? 20.302 -4.510 -4.785 1.00 84.56 202 PRO A CA 1
ATOM 1531 C C . PRO A 1 202 ? 19.614 -5.175 -5.984 1.00 84.56 202 PRO A C 1
ATOM 1533 O O . PRO A 1 202 ? 19.302 -4.522 -6.981 1.00 84.56 202 PRO A O 1
ATOM 1536 N N . PHE A 1 203 ? 19.344 -6.480 -5.870 1.00 83.56 203 PHE A N 1
ATOM 1537 C CA . PHE A 1 203 ? 18.628 -7.246 -6.902 1.00 83.56 203 PHE A CA 1
ATOM 1538 C C . PHE A 1 203 ? 17.240 -6.671 -7.204 1.00 83.56 203 PHE A C 1
ATOM 1540 O O . PHE A 1 203 ? 16.748 -6.736 -8.329 1.00 83.56 203 PHE A O 1
ATOM 1547 N N . TRP A 1 204 ? 16.597 -6.122 -6.177 1.00 86.69 204 TRP A N 1
ATOM 1548 C CA . TRP A 1 204 ? 15.292 -5.493 -6.257 1.00 86.69 204 TRP A CA 1
ATOM 1549 C C . TRP A 1 204 ? 15.358 -4.134 -5.566 1.00 86.69 204 TRP A C 1
ATOM 1551 O O . TRP A 1 204 ? 15.930 -4.006 -4.488 1.00 86.69 204 TRP A O 1
ATOM 1561 N N . ARG A 1 205 ? 14.767 -3.120 -6.197 1.00 91.44 205 ARG A N 1
ATOM 1562 C CA . ARG A 1 205 ? 14.672 -1.765 -5.649 1.00 91.44 205 ARG A CA 1
ATOM 1563 C C . ARG A 1 205 ? 13.222 -1.529 -5.219 1.00 91.44 205 ARG A C 1
ATOM 1565 O O . ARG A 1 205 ? 12.349 -1.519 -6.096 1.00 91.44 205 ARG A O 1
ATOM 1572 N N . PRO A 1 206 ? 12.917 -1.410 -3.914 1.00 93.81 206 PRO A N 1
ATOM 1573 C CA . PRO A 1 206 ? 11.562 -1.091 -3.475 1.00 93.81 206 PRO A CA 1
ATOM 1574 C C . PRO A 1 206 ? 11.155 0.271 -4.014 1.00 93.81 206 PRO A C 1
ATOM 1576 O O . PRO A 1 206 ? 11.929 1.212 -3.918 1.00 93.81 206 PRO A O 1
ATOM 1579 N N . ILE A 1 207 ? 9.935 0.374 -4.541 1.00 95.75 207 ILE A N 1
ATOM 1580 C CA . ILE A 1 207 ? 9.323 1.664 -4.898 1.00 95.75 207 ILE A CA 1
ATOM 1581 C C . ILE A 1 207 ? 8.433 2.166 -3.760 1.00 95.75 207 ILE A C 1
ATOM 1583 O O . ILE A 1 207 ? 8.374 3.359 -3.491 1.00 95.75 207 ILE A O 1
ATOM 1587 N N . LEU A 1 208 ? 7.741 1.239 -3.101 1.00 96.69 208 LEU A N 1
ATOM 1588 C CA . LEU A 1 208 ? 6.809 1.515 -2.022 1.00 96.69 208 LEU A CA 1
ATOM 1589 C C . LEU A 1 208 ? 6.991 0.454 -0.936 1.00 96.69 208 LEU A C 1
ATOM 1591 O O . LEU A 1 208 ? 7.100 -0.735 -1.247 1.00 96.69 208 LEU A O 1
ATOM 1595 N N . SER A 1 209 ? 6.993 0.883 0.319 1.00 96.44 209 SER A N 1
ATOM 1596 C CA . SER A 1 209 ? 6.947 0.029 1.502 1.00 96.44 209 SER A CA 1
ATOM 1597 C C . SER A 1 209 ? 5.817 0.506 2.403 1.00 96.44 209 SER A C 1
ATOM 1599 O O . SER A 1 209 ? 5.704 1.702 2.654 1.00 96.44 209 SER A O 1
ATOM 1601 N N . LEU A 1 210 ? 4.985 -0.417 2.880 1.00 97.25 210 LEU A N 1
ATOM 1602 C CA . LEU A 1 210 ? 3.954 -0.131 3.873 1.00 97.25 210 LEU A CA 1
ATOM 1603 C C . LEU A 1 210 ? 4.225 -0.973 5.113 1.00 97.25 210 LEU A C 1
ATOM 1605 O O . LEU A 1 210 ? 4.273 -2.203 5.033 1.00 97.25 210 LEU A O 1
ATOM 1609 N N . THR A 1 211 ? 4.348 -0.310 6.252 1.00 96.75 211 THR A N 1
ATOM 1610 C CA . THR A 1 211 ? 4.517 -0.945 7.555 1.00 96.75 211 THR A CA 1
ATOM 1611 C C . THR A 1 211 ? 3.301 -0.628 8.417 1.00 96.75 211 THR A C 1
ATOM 1613 O O . THR A 1 211 ? 2.894 0.525 8.535 1.00 96.75 211 THR A O 1
ATOM 1616 N N . PHE A 1 212 ? 2.725 -1.671 9.012 1.00 96.25 212 PHE A N 1
ATOM 1617 C CA . PHE A 1 212 ? 1.528 -1.608 9.851 1.00 96.25 212 PHE A CA 1
ATOM 1618 C C . PHE A 1 212 ? 1.859 -2.061 11.274 1.00 96.25 212 PHE A C 1
ATOM 1620 O O . PHE A 1 212 ? 2.813 -2.815 11.475 1.00 96.25 212 PHE A O 1
ATOM 1627 N N . THR A 1 213 ? 1.037 -1.663 12.244 1.00 94.19 213 THR A N 1
ATOM 1628 C CA . THR A 1 213 ? 1.203 -2.024 13.663 1.00 94.19 213 THR A CA 1
ATOM 1629 C C . THR A 1 213 ? 1.143 -3.522 13.933 1.00 94.19 213 THR A C 1
ATOM 1631 O O . THR A 1 213 ? 1.873 -4.022 14.785 1.00 94.19 213 THR A O 1
ATOM 1634 N N . THR A 1 214 ? 0.300 -4.262 13.205 1.00 93.12 214 THR A N 1
ATOM 1635 C CA . THR A 1 214 ? 0.137 -5.705 13.407 1.00 93.12 214 THR A CA 1
ATOM 1636 C C . THR A 1 214 ? 0.423 -6.504 12.138 1.00 93.12 214 THR A C 1
ATOM 1638 O O . THR A 1 214 ? 0.062 -6.141 11.012 1.00 93.12 214 THR A O 1
ATOM 1641 N N . ARG A 1 215 ? 1.052 -7.669 12.326 1.00 93.19 215 ARG A N 1
ATOM 1642 C CA . ARG A 1 215 ? 1.368 -8.613 11.246 1.00 93.19 215 ARG A CA 1
ATOM 1643 C C . ARG A 1 215 ? 0.126 -9.109 10.483 1.00 93.19 215 ARG A C 1
ATOM 1645 O O . ARG A 1 215 ? 0.211 -9.189 9.257 1.00 93.19 215 ARG A O 1
ATOM 1652 N N . PRO A 1 216 ? -1.019 -9.433 11.122 1.00 92.94 216 PRO A N 1
ATOM 1653 C CA . PRO A 1 216 ? -2.214 -9.874 10.397 1.00 92.94 216 PRO A CA 1
ATOM 1654 C C . PRO A 1 216 ? -2.768 -8.820 9.429 1.00 92.94 216 PRO A C 1
ATOM 1656 O O . PRO A 1 216 ? -3.184 -9.171 8.321 1.00 92.94 216 PRO A O 1
ATOM 1659 N N . ILE A 1 217 ? -2.725 -7.536 9.806 1.00 94.44 217 ILE A N 1
ATOM 1660 C CA . ILE A 1 217 ? -3.133 -6.432 8.925 1.00 94.44 217 ILE A CA 1
ATOM 1661 C C . ILE A 1 217 ? -2.174 -6.353 7.736 1.00 94.44 217 ILE A C 1
ATOM 1663 O O . ILE A 1 217 ? -2.622 -6.402 6.590 1.00 94.44 217 ILE A O 1
ATOM 1667 N N . ALA A 1 218 ? -0.860 -6.351 7.990 1.00 96.00 218 ALA A N 1
ATOM 1668 C CA . ALA A 1 218 ? 0.151 -6.321 6.933 1.00 96.00 218 ALA A CA 1
ATOM 1669 C C . ALA A 1 218 ? -0.001 -7.484 5.934 1.00 96.00 218 ALA A C 1
ATOM 1671 O O . ALA A 1 218 ? 0.023 -7.274 4.721 1.00 96.00 218 ALA A O 1
ATOM 1672 N N . LEU A 1 219 ? -0.227 -8.710 6.420 1.00 95.25 219 LEU A N 1
ATOM 1673 C CA . LEU A 1 219 ? -0.455 -9.885 5.568 1.00 95.25 219 LEU A CA 1
ATOM 1674 C C . LEU A 1 219 ? -1.752 -9.785 4.760 1.00 95.25 219 LEU A C 1
ATOM 1676 O O . LEU A 1 219 ? -1.814 -10.241 3.616 1.00 95.25 219 LEU A O 1
ATOM 1680 N N . THR A 1 220 ? -2.793 -9.189 5.337 1.00 94.38 220 THR A N 1
ATOM 1681 C CA . THR A 1 220 ? -4.066 -8.983 4.643 1.00 94.38 220 THR A CA 1
ATOM 1682 C C . THR A 1 220 ? -3.914 -7.964 3.524 1.00 94.38 220 THR A C 1
ATOM 1684 O O . THR A 1 220 ? -4.308 -8.261 2.397 1.00 94.38 220 THR A O 1
ATOM 1687 N N . ILE A 1 221 ? -3.243 -6.840 3.774 1.00 95.75 221 ILE A N 1
ATOM 1688 C CA . ILE A 1 221 ? -2.926 -5.855 2.734 1.00 95.75 221 ILE A CA 1
ATOM 1689 C C . ILE A 1 221 ? -2.031 -6.469 1.651 1.00 95.75 221 ILE A C 1
ATOM 1691 O O . ILE A 1 221 ? -2.332 -6.335 0.468 1.00 95.75 221 ILE A O 1
ATOM 1695 N N . ALA A 1 222 ? -0.999 -7.233 2.022 1.00 95.44 222 ALA A N 1
ATOM 1696 C CA . ALA A 1 222 ? -0.120 -7.918 1.068 1.00 95.44 222 ALA A CA 1
ATOM 1697 C C . ALA A 1 222 ? -0.850 -8.950 0.184 1.00 95.44 222 ALA A C 1
ATOM 1699 O O . ALA A 1 222 ? -0.409 -9.262 -0.924 1.00 95.44 222 ALA A O 1
ATOM 1700 N N . ARG A 1 223 ? -1.963 -9.507 0.671 1.00 94.69 223 ARG A N 1
ATOM 1701 C CA . ARG A 1 223 ? -2.840 -10.398 -0.096 1.00 94.69 223 ARG A CA 1
ATOM 1702 C C . ARG A 1 223 ? -3.780 -9.606 -1.004 1.00 94.69 223 ARG A C 1
ATOM 1704 O O . ARG A 1 223 ? -3.892 -9.947 -2.179 1.00 94.69 223 ARG A O 1
ATOM 1711 N N . LEU A 1 224 ? -4.413 -8.553 -0.486 1.00 94.81 224 LEU A N 1
ATOM 1712 C CA . LEU A 1 224 ? -5.340 -7.698 -1.238 1.00 94.81 224 LEU A CA 1
ATOM 1713 C C . LEU A 1 224 ? -4.645 -6.877 -2.332 1.00 94.81 224 LEU A C 1
ATOM 1715 O O . LEU A 1 224 ? -5.269 -6.548 -3.339 1.00 94.81 224 LEU A O 1
ATOM 1719 N N . SER A 1 225 ? -3.352 -6.595 -2.174 1.00 95.00 225 SER A N 1
ATOM 1720 C CA . SER A 1 225 ? -2.547 -5.850 -3.145 1.00 95.00 225 SER A CA 1
ATOM 1721 C C . SER A 1 225 ? -2.198 -6.634 -4.409 1.00 95.00 225 SER A C 1
ATOM 1723 O O . SER A 1 225 ? -1.673 -6.059 -5.359 1.00 95.00 225 SER A O 1
ATOM 1725 N N . ARG A 1 226 ? -2.474 -7.946 -4.456 1.00 93.38 226 ARG A N 1
ATOM 1726 C CA . ARG A 1 226 ? -2.167 -8.800 -5.620 1.00 93.38 226 ARG A CA 1
ATOM 1727 C C . ARG A 1 226 ? -3.132 -8.610 -6.791 1.00 93.38 226 ARG A C 1
ATOM 1729 O O . ARG A 1 226 ? -2.831 -9.070 -7.893 1.00 93.38 226 ARG A O 1
ATOM 1736 N N . GLY A 1 227 ? -4.256 -7.937 -6.568 1.00 93.75 227 GLY A N 1
ATOM 1737 C CA . GLY A 1 227 ? -5.256 -7.660 -7.589 1.00 93.75 227 GLY A CA 1
ATOM 1738 C C . GLY A 1 227 ? -6.003 -6.356 -7.340 1.00 93.75 227 GLY A C 1
ATOM 1739 O O . GLY A 1 227 ? -5.723 -5.609 -6.400 1.00 93.75 227 GLY A O 1
ATOM 1740 N N . MET A 1 228 ? -6.971 -6.101 -8.210 1.00 94.38 228 MET A N 1
ATOM 1741 C CA . MET A 1 228 ? -7.885 -4.968 -8.116 1.00 94.38 228 MET A CA 1
ATOM 1742 C C . MET A 1 228 ? -8.858 -5.134 -6.941 1.00 94.38 228 MET A C 1
ATOM 1744 O O . MET A 1 228 ? -8.898 -6.167 -6.274 1.00 94.38 228 MET A O 1
ATOM 1748 N N . GLU A 1 229 ? -9.692 -4.121 -6.715 1.00 91.56 229 GLU A N 1
ATOM 1749 C CA . GLU A 1 229 ? -10.710 -4.090 -5.655 1.00 91.56 229 GLU A CA 1
ATOM 1750 C C . GLU A 1 229 ? -11.640 -5.305 -5.654 1.00 91.56 229 GLU A C 1
ATOM 1752 O O . GLU A 1 229 ? -11.932 -5.856 -4.598 1.00 91.56 229 GLU A O 1
ATOM 1757 N N . ARG A 1 230 ? -12.030 -5.786 -6.839 1.00 90.56 230 ARG A N 1
ATOM 1758 C CA . ARG A 1 230 ? -12.916 -6.951 -7.000 1.00 90.56 230 ARG A CA 1
ATOM 1759 C C . ARG A 1 230 ? -12.182 -8.298 -7.003 1.00 90.56 230 ARG A C 1
ATOM 1761 O O . ARG A 1 230 ? -12.771 -9.315 -7.345 1.00 90.56 230 ARG A O 1
ATOM 1768 N N . GLY A 1 231 ? -10.884 -8.314 -6.696 1.00 89.88 231 GLY A N 1
ATOM 1769 C CA . GLY A 1 231 ? -10.055 -9.523 -6.728 1.00 89.88 231 GLY A CA 1
ATOM 1770 C C . GLY A 1 231 ? -9.608 -9.958 -8.127 1.00 89.88 231 GLY A C 1
ATOM 1771 O O . GLY A 1 231 ? -8.900 -10.955 -8.259 1.00 89.88 231 GLY A O 1
ATOM 1772 N N . THR A 1 232 ? -9.957 -9.211 -9.179 1.00 93.12 232 THR A N 1
ATOM 1773 C CA . THR A 1 232 ? -9.452 -9.481 -10.530 1.00 93.12 232 THR A CA 1
ATOM 1774 C C . THR A 1 232 ? -7.949 -9.192 -10.597 1.00 93.12 232 THR A C 1
ATOM 1776 O O . THR A 1 232 ? -7.502 -8.159 -10.086 1.00 93.12 232 THR A O 1
ATOM 1779 N N . PRO A 1 233 ? -7.139 -10.059 -11.219 1.00 92.44 233 PRO A N 1
ATOM 1780 C CA . PRO A 1 233 ? -5.704 -9.829 -11.318 1.00 92.44 233 PRO A CA 1
ATOM 1781 C C . PRO A 1 233 ? -5.397 -8.634 -12.235 1.00 92.44 233 PRO A C 1
ATOM 1783 O O . PRO A 1 233 ? -6.130 -8.351 -13.174 1.00 92.44 233 PRO A O 1
ATOM 1786 N N . PHE A 1 234 ? -4.277 -7.941 -12.018 1.00 91.56 234 PHE A N 1
ATOM 1787 C CA . PHE A 1 234 ? -3.967 -6.718 -12.781 1.00 91.56 234 PHE A CA 1
ATOM 1788 C C . PHE A 1 234 ? -3.866 -6.920 -14.300 1.00 91.56 234 PHE A C 1
ATOM 1790 O O . PHE A 1 234 ? -4.190 -6.024 -15.064 1.00 91.56 234 PHE A O 1
ATOM 1797 N N . TYR A 1 235 ? -3.431 -8.089 -14.777 1.00 89.56 235 TYR A N 1
ATOM 1798 C CA . TYR A 1 235 ? -3.283 -8.297 -16.221 1.00 89.56 235 TYR A CA 1
ATOM 1799 C C . TYR A 1 235 ? -4.626 -8.343 -16.962 1.00 89.56 235 TYR A C 1
ATOM 1801 O O . TYR A 1 235 ? -4.645 -8.115 -18.169 1.00 89.56 235 TYR A O 1
ATOM 1809 N N . THR A 1 236 ? -5.739 -8.644 -16.278 1.00 92.00 236 THR A N 1
ATOM 1810 C CA . THR A 1 236 ? -7.054 -8.702 -16.934 1.00 92.00 236 THR A CA 1
ATOM 1811 C C . THR A 1 236 ? -7.613 -7.320 -17.220 1.00 92.00 236 THR A C 1
ATOM 1813 O O . THR A 1 236 ? -8.423 -7.199 -18.128 1.00 92.00 236 THR A O 1
ATOM 1816 N N . THR A 1 237 ? -7.181 -6.288 -16.486 1.00 89.12 237 THR A N 1
ATOM 1817 C CA . THR A 1 237 ? -7.611 -4.903 -16.736 1.00 89.12 237 THR A CA 1
ATOM 1818 C C . THR A 1 237 ? -6.875 -4.261 -17.905 1.00 89.12 237 THR A C 1
ATOM 1820 O O . THR A 1 237 ? -7.300 -3.219 -18.386 1.00 89.12 237 THR A O 1
ATOM 1823 N N . VAL A 1 238 ? -5.772 -4.861 -18.357 1.00 88.38 238 VAL A N 1
ATOM 1824 C CA . VAL A 1 238 ? -5.032 -4.406 -19.538 1.00 88.38 238 VAL A CA 1
ATOM 1825 C C . VAL A 1 238 ? -5.672 -5.000 -20.776 1.00 88.38 238 VAL A C 1
ATOM 1827 O O . VAL A 1 238 ? -5.802 -6.233 -20.866 1.00 88.38 238 VAL A O 1
ATOM 1830 N N . ASP A 1 239 ? -6.010 -4.132 -21.728 1.00 90.19 239 ASP A N 1
ATOM 1831 C CA . ASP A 1 239 ? -6.500 -4.528 -23.042 1.00 90.19 239 ASP A CA 1
ATOM 1832 C C . ASP A 1 239 ? -5.526 -5.547 -23.669 1.00 90.19 239 ASP A C 1
ATOM 1834 O O . ASP A 1 239 ? -4.307 -5.342 -23.629 1.00 90.19 239 ASP A O 1
ATOM 1838 N N . PRO A 1 240 ? -6.002 -6.690 -24.199 1.00 89.19 240 PRO A N 1
ATOM 1839 C CA . PRO A 1 240 ? -5.149 -7.629 -24.920 1.00 89.19 240 PRO A CA 1
ATOM 1840 C C . PRO A 1 240 ? -4.281 -6.989 -26.016 1.00 89.19 240 PRO A C 1
ATOM 1842 O O . PRO A 1 240 ? -3.156 -7.460 -26.193 1.00 89.19 240 PRO A O 1
ATOM 1845 N N . ALA A 1 241 ? -4.741 -5.936 -26.703 1.00 88.75 241 ALA A N 1
ATOM 1846 C CA . ALA A 1 241 ? -3.932 -5.215 -27.691 1.00 88.75 241 ALA A CA 1
ATOM 1847 C C . ALA A 1 241 ? -2.696 -4.570 -27.040 1.00 88.75 241 ALA A C 1
ATOM 1849 O O . ALA A 1 241 ? -1.568 -4.743 -27.509 1.00 88.75 241 ALA A O 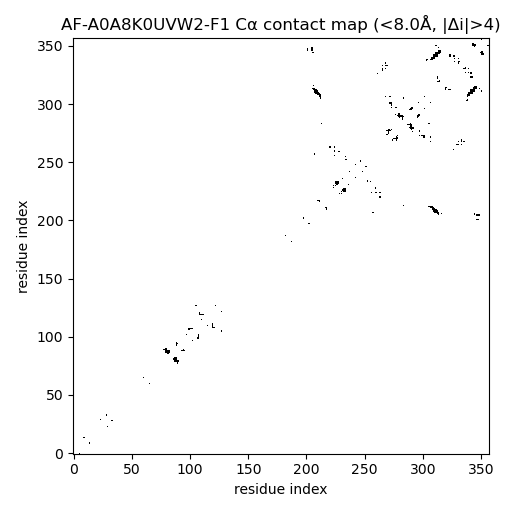1
ATOM 1850 N N . ASP A 1 242 ? -2.885 -3.947 -25.878 1.00 84.75 242 ASP A N 1
ATOM 1851 C CA . ASP A 1 242 ? -1.814 -3.300 -25.124 1.00 84.75 242 ASP A CA 1
ATOM 1852 C C . ASP A 1 242 ? -0.838 -4.298 -24.506 1.00 84.75 242 ASP A C 1
ATOM 1854 O O . ASP A 1 242 ? 0.307 -3.938 -24.228 1.00 84.75 242 ASP A O 1
ATOM 1858 N N . ARG A 1 243 ? -1.229 -5.567 -24.306 1.00 82.00 243 ARG A N 1
ATOM 1859 C CA . ARG A 1 243 ? -0.337 -6.607 -23.752 1.00 82.00 243 ARG A CA 1
ATOM 1860 C C . ARG A 1 243 ? 0.872 -6.867 -24.647 1.00 82.00 243 ARG A C 1
ATOM 1862 O O . ARG A 1 243 ? 1.941 -7.153 -24.101 1.00 82.00 243 ARG A O 1
ATOM 1869 N N . ALA A 1 244 ? 0.735 -6.675 -25.958 1.00 83.00 244 ALA A N 1
ATOM 1870 C CA . ALA A 1 244 ? 1.802 -6.852 -26.943 1.00 83.00 244 ALA A CA 1
ATOM 1871 C C . ALA A 1 244 ? 2.889 -5.756 -26.911 1.00 83.00 244 ALA A C 1
ATOM 1873 O O . ALA A 1 244 ? 3.901 -5.885 -27.595 1.00 83.00 244 ALA A O 1
ATOM 1874 N N . HIS A 1 245 ? 2.719 -4.696 -26.112 1.00 83.88 245 HIS A N 1
ATOM 1875 C CA . HIS A 1 245 ? 3.700 -3.614 -26.007 1.00 83.88 245 HIS A CA 1
ATOM 1876 C C . HIS A 1 245 ? 5.087 -4.099 -25.529 1.00 83.88 245 HIS A C 1
ATOM 1878 O O . HIS A 1 245 ? 5.193 -4.981 -24.673 1.00 83.88 245 HIS A O 1
ATOM 1884 N N . CYS A 1 246 ? 6.154 -3.478 -26.048 1.00 77.44 246 CYS A N 1
ATOM 1885 C CA . CYS A 1 246 ? 7.556 -3.882 -25.855 1.00 77.44 246 CYS A CA 1
ATOM 1886 C C . CYS A 1 246 ? 8.094 -3.683 -24.427 1.00 77.44 246 CYS A C 1
ATOM 1888 O O . CYS A 1 246 ? 9.065 -4.324 -24.025 1.00 77.44 246 CYS A O 1
ATOM 1890 N N . SER A 1 247 ? 7.471 -2.802 -23.642 1.00 85.62 247 SER A N 1
ATOM 1891 C CA . SER A 1 247 ? 7.866 -2.566 -22.254 1.00 85.62 247 SER A CA 1
ATOM 1892 C C . SER A 1 247 ? 7.556 -3.767 -21.357 1.00 85.62 247 SER A C 1
ATOM 1894 O O . SER A 1 247 ? 6.558 -4.484 -21.517 1.00 85.62 247 SER A O 1
ATOM 1896 N N . SER A 1 248 ? 8.419 -3.980 -20.359 1.00 86.38 248 SER A N 1
ATOM 1897 C CA . SER A 1 248 ? 8.246 -5.087 -19.424 1.00 86.38 248 SER A CA 1
ATOM 1898 C C . SER A 1 248 ? 6.880 -5.007 -18.738 1.00 86.38 248 SER A C 1
ATOM 1900 O O . SER A 1 248 ? 6.390 -3.938 -18.357 1.00 86.38 248 SER A O 1
ATOM 1902 N N . PHE A 1 249 ? 6.240 -6.165 -18.587 1.00 84.38 249 PHE A N 1
ATOM 1903 C CA . PHE A 1 249 ? 4.910 -6.265 -17.990 1.00 84.38 249 PHE A CA 1
ATOM 1904 C C . PHE A 1 249 ? 4.858 -5.644 -16.579 1.00 84.38 249 PHE A C 1
ATOM 1906 O O . PHE A 1 249 ? 3.914 -4.935 -16.240 1.00 84.38 249 PHE A O 1
ATOM 1913 N N . SER A 1 250 ? 5.912 -5.827 -15.776 1.00 85.81 250 SER A N 1
ATOM 1914 C CA . SER A 1 250 ? 6.018 -5.244 -14.433 1.00 85.81 250 SER A CA 1
ATOM 1915 C C . SER A 1 250 ? 6.079 -3.715 -14.433 1.00 85.81 250 SER A C 1
ATOM 1917 O O . SER A 1 250 ? 5.516 -3.100 -13.530 1.00 85.81 250 SER A O 1
ATOM 1919 N N . SER A 1 251 ? 6.724 -3.102 -15.433 1.00 85.94 251 SER A N 1
ATOM 1920 C CA . SER A 1 251 ? 6.797 -1.643 -15.561 1.00 85.94 251 SER A CA 1
ATOM 1921 C C . SER A 1 251 ? 5.421 -1.046 -15.858 1.00 85.94 251 SER A C 1
ATOM 1923 O O . SER A 1 251 ? 5.004 -0.106 -15.190 1.00 85.94 251 SER A O 1
ATOM 1925 N N . ARG A 1 252 ? 4.656 -1.661 -16.771 1.00 84.94 252 ARG A N 1
ATOM 1926 C CA . ARG A 1 252 ? 3.286 -1.225 -17.102 1.00 84.94 252 ARG A CA 1
ATOM 1927 C C . ARG A 1 252 ? 2.334 -1.332 -15.913 1.00 84.94 252 ARG A C 1
ATOM 1929 O O . ARG A 1 252 ? 1.524 -0.446 -15.679 1.00 84.94 252 ARG A O 1
ATOM 1936 N N . MET A 1 253 ? 2.444 -2.411 -15.137 1.00 90.56 253 MET A N 1
ATOM 1937 C CA . MET A 1 253 ? 1.578 -2.651 -13.971 1.00 90.56 253 MET A CA 1
ATOM 1938 C C . MET A 1 253 ? 1.966 -1.842 -12.740 1.00 90.56 253 MET A C 1
ATOM 1940 O O . MET A 1 253 ? 1.265 -1.897 -11.732 1.00 90.56 253 MET A O 1
ATOM 1944 N N . ARG A 1 254 ? 3.072 -1.099 -12.795 1.00 91.69 254 ARG A N 1
ATOM 1945 C CA . ARG A 1 254 ? 3.580 -0.335 -11.660 1.00 91.69 254 ARG A CA 1
ATOM 1946 C C . ARG A 1 254 ? 2.576 0.710 -11.189 1.00 91.69 254 ARG A C 1
ATOM 1948 O O . ARG A 1 254 ? 2.235 0.695 -10.013 1.00 91.69 254 ARG A O 1
ATOM 1955 N N . SER A 1 255 ? 2.070 1.552 -12.087 1.00 91.81 255 SER A N 1
ATOM 1956 C CA . SER A 1 255 ? 1.133 2.622 -11.720 1.00 91.81 255 SER A CA 1
ATOM 1957 C C . SER A 1 255 ? -0.177 2.064 -11.164 1.00 91.81 255 SER A C 1
ATOM 1959 O O . SER A 1 255 ? -0.646 2.533 -10.133 1.00 91.81 255 SER A O 1
ATOM 1961 N N . LEU A 1 256 ? -0.705 0.984 -11.760 1.00 93.19 256 LEU A N 1
ATOM 1962 C CA . LEU A 1 256 ? -1.888 0.286 -11.235 1.00 93.19 256 LEU A CA 1
ATOM 1963 C C . LEU A 1 256 ? -1.655 -0.266 -9.825 1.00 93.19 256 LEU A C 1
ATOM 1965 O O . LEU A 1 256 ? -2.530 -0.173 -8.972 1.00 93.19 256 LEU A O 1
ATOM 1969 N N . ARG A 1 257 ? -0.470 -0.826 -9.558 1.00 94.88 257 ARG A N 1
ATOM 1970 C CA . ARG A 1 257 ? -0.120 -1.330 -8.224 1.00 94.88 257 ARG A CA 1
ATOM 1971 C C . ARG A 1 257 ? 0.045 -0.204 -7.210 1.00 94.88 257 ARG A C 1
ATOM 1973 O O . ARG A 1 257 ? -0.413 -0.366 -6.088 1.00 94.88 257 ARG A O 1
ATOM 1980 N N . ILE A 1 258 ? 0.676 0.908 -7.587 1.00 95.75 258 ILE A N 1
ATOM 1981 C CA . ILE A 1 258 ? 0.840 2.072 -6.704 1.00 95.75 258 ILE A CA 1
ATOM 1982 C C . ILE A 1 258 ? -0.533 2.647 -6.349 1.00 95.75 258 ILE A C 1
ATOM 1984 O O . ILE A 1 258 ? -0.847 2.742 -5.168 1.00 95.75 258 ILE A O 1
ATOM 1988 N N . SER A 1 259 ? -1.382 2.895 -7.350 1.00 95.88 259 SER A N 1
ATOM 1989 C CA . SER A 1 259 ? -2.757 3.368 -7.148 1.00 95.88 259 SER A CA 1
ATOM 1990 C C . SER A 1 259 ? -3.584 2.397 -6.300 1.00 95.88 259 SER A C 1
ATOM 1992 O O . SER A 1 259 ? -4.291 2.804 -5.380 1.00 95.88 259 SER A O 1
ATOM 1994 N N . ARG A 1 260 ? -3.434 1.084 -6.519 1.00 96.44 260 ARG A N 1
ATOM 1995 C CA . ARG A 1 260 ? -4.088 0.076 -5.678 1.00 96.44 260 ARG A CA 1
ATOM 1996 C C . ARG A 1 260 ? -3.617 0.140 -4.225 1.00 96.44 260 ARG A C 1
ATOM 1998 O O . ARG A 1 260 ? -4.435 -0.018 -3.324 1.00 96.44 260 ARG A O 1
ATOM 2005 N N . MET A 1 261 ? -2.322 0.334 -3.990 1.00 96.94 261 MET A N 1
ATOM 2006 C CA . MET A 1 261 ? -1.762 0.442 -2.642 1.00 96.94 261 MET A CA 1
ATOM 2007 C C . MET A 1 261 ? -2.180 1.738 -1.943 1.00 96.94 261 MET A C 1
ATOM 2009 O O . MET A 1 261 ? -2.441 1.690 -0.746 1.00 96.94 261 MET A O 1
ATOM 2013 N N . GLN A 1 262 ? -2.304 2.848 -2.673 1.00 96.56 262 GLN A N 1
ATOM 2014 C CA . GLN A 1 262 ? -2.891 4.104 -2.185 1.00 96.56 262 GLN A CA 1
ATOM 2015 C C . GLN A 1 262 ? -4.341 3.887 -1.739 1.00 96.56 262 GLN A C 1
ATOM 2017 O O . GLN A 1 262 ? -4.625 3.961 -0.547 1.00 96.56 262 GLN A O 1
ATOM 2022 N N . SER A 1 263 ? -5.208 3.415 -2.645 1.00 97.19 263 SER A N 1
ATOM 2023 C CA . SER A 1 263 ? -6.613 3.087 -2.339 1.00 97.19 263 SER A CA 1
ATOM 2024 C C . SER A 1 263 ? -6.748 2.133 -1.140 1.00 97.19 263 SER A C 1
ATOM 2026 O O . SER A 1 263 ? -7.550 2.373 -0.240 1.00 97.19 263 SER A O 1
ATOM 2028 N N . LEU A 1 264 ? -5.921 1.082 -1.054 1.00 97.00 264 LEU A N 1
ATOM 2029 C CA . LEU A 1 264 ? -5.922 0.171 0.099 1.00 97.00 264 LEU A CA 1
ATOM 2030 C C . LEU A 1 264 ? -5.485 0.846 1.401 1.00 97.00 264 LEU A C 1
ATOM 2032 O O . LEU A 1 264 ? -6.021 0.513 2.457 1.00 97.00 264 LEU A O 1
ATOM 2036 N N . THR A 1 265 ? -4.519 1.761 1.333 1.00 97.25 265 THR A N 1
ATOM 2037 C CA . THR A 1 265 ? -4.037 2.510 2.498 1.00 97.25 265 THR A CA 1
ATOM 2038 C C . THR A 1 265 ? -5.113 3.476 2.988 1.00 97.25 265 THR A C 1
ATOM 2040 O O . THR A 1 265 ? -5.411 3.489 4.176 1.00 97.25 265 THR A O 1
ATOM 2043 N N . SER A 1 266 ? -5.776 4.193 2.081 1.00 97.19 266 SER A N 1
ATOM 2044 C CA . SER A 1 266 ? -6.905 5.070 2.410 1.00 97.19 266 SER A CA 1
ATOM 2045 C C . SER A 1 266 ? -8.114 4.295 2.967 1.00 97.19 266 SER A C 1
ATOM 2047 O O . SER A 1 266 ? -8.742 4.694 3.944 1.00 97.19 266 SER A O 1
ATOM 2049 N N . GLN A 1 267 ? -8.423 3.114 2.424 1.00 96.62 267 GLN A N 1
ATOM 2050 C CA . GLN A 1 267 ? -9.497 2.274 2.969 1.00 96.62 267 GLN A CA 1
ATOM 2051 C C . GLN A 1 267 ? -9.158 1.737 4.365 1.00 96.62 267 GLN A C 1
ATOM 2053 O O . GLN A 1 267 ? -10.016 1.726 5.249 1.00 96.62 267 GLN A O 1
ATOM 2058 N N . ILE A 1 268 ? -7.921 1.278 4.592 1.00 96.06 268 ILE A N 1
ATOM 2059 C CA . ILE A 1 268 ? -7.544 0.722 5.896 1.00 96.06 268 ILE A CA 1
ATOM 2060 C C . ILE A 1 268 ? -7.435 1.810 6.969 1.00 96.06 268 ILE A C 1
ATOM 2062 O O . ILE A 1 268 ? -7.823 1.538 8.101 1.00 96.06 268 ILE A O 1
ATOM 2066 N N . THR A 1 269 ? -6.996 3.034 6.647 1.00 96.00 269 THR A N 1
ATOM 2067 C CA . THR A 1 269 ? -6.997 4.160 7.601 1.00 96.00 269 THR A CA 1
ATOM 2068 C C . THR A 1 269 ? -8.410 4.476 8.073 1.00 96.00 269 THR A C 1
ATOM 2070 O O . THR A 1 269 ? -8.647 4.478 9.283 1.00 96.00 269 THR A O 1
ATOM 2073 N N . ARG A 1 270 ? -9.373 4.630 7.152 1.00 95.69 270 ARG A N 1
ATOM 2074 C CA . ARG A 1 270 ? -10.782 4.874 7.512 1.00 95.69 270 ARG A CA 1
ATOM 2075 C C . ARG A 1 270 ? -11.362 3.733 8.353 1.00 95.69 270 ARG A C 1
ATOM 2077 O O . ARG A 1 270 ? -11.983 3.952 9.395 1.00 95.69 270 ARG A O 1
ATOM 2084 N N . LYS A 1 271 ? -11.089 2.479 7.975 1.00 94.81 271 LYS A N 1
ATOM 2085 C CA . LYS A 1 271 ? -11.517 1.306 8.759 1.00 94.81 271 LYS A CA 1
ATOM 2086 C C . LYS A 1 271 ? -10.881 1.272 10.148 1.00 94.81 271 LYS A C 1
ATOM 2088 O O . LYS A 1 271 ? -11.550 0.948 11.126 1.00 94.81 271 LYS A O 1
ATOM 2093 N N . LEU A 1 272 ? -9.610 1.630 10.281 1.00 93.44 272 LEU A N 1
ATOM 2094 C CA . LEU A 1 272 ? -8.943 1.693 11.581 1.00 93.44 272 LEU A CA 1
ATOM 2095 C C . LEU A 1 272 ? -9.502 2.814 12.468 1.00 93.44 272 LEU A C 1
ATOM 2097 O O . LEU A 1 272 ? -9.597 2.639 13.682 1.00 93.44 272 LEU A O 1
ATOM 2101 N N . GLN A 1 273 ? -9.967 3.916 11.881 1.00 93.25 273 GLN A N 1
ATOM 2102 C CA . GLN A 1 273 ? -10.713 4.953 12.601 1.00 93.25 273 GLN A CA 1
ATOM 2103 C C . GLN A 1 273 ? -12.102 4.500 13.069 1.00 93.25 273 GLN A C 1
ATOM 2105 O O . GLN A 1 273 ? -12.675 5.135 13.945 1.00 93.25 273 GLN A O 1
ATOM 2110 N N . GLY A 1 274 ? -12.611 3.371 12.569 1.00 92.00 274 GLY A N 1
ATOM 2111 C CA . GLY A 1 274 ? -13.914 2.829 12.953 1.00 92.00 274 GLY A CA 1
ATOM 2112 C C . GLY A 1 274 ? -15.018 3.056 11.927 1.00 92.00 274 GLY A C 1
ATOM 2113 O O . GLY A 1 274 ? -16.175 2.769 12.228 1.00 92.00 274 GLY A O 1
ATOM 2114 N N . GLU A 1 275 ? -14.693 3.504 10.711 1.00 93.19 275 GLU A N 1
ATOM 2115 C CA . GLU A 1 275 ? -15.681 3.620 9.639 1.00 93.19 275 GLU A CA 1
ATOM 2116 C C . GLU A 1 275 ? -16.367 2.260 9.395 1.00 93.19 275 GLU A C 1
ATOM 2118 O O . GLU A 1 275 ? -15.716 1.225 9.199 1.00 93.19 275 GLU A O 1
ATOM 2123 N N . HIS A 1 276 ? -17.701 2.248 9.432 1.00 91.56 276 HIS A N 1
ATOM 2124 C CA . HIS A 1 276 ? -18.531 1.038 9.361 1.00 91.56 276 HIS A CA 1
ATOM 2125 C C . HIS A 1 276 ? -18.190 -0.041 10.416 1.00 91.56 276 HIS A C 1
ATOM 2127 O O . HIS A 1 276 ? -18.199 -1.231 10.102 1.00 91.56 276 HIS A O 1
ATOM 2133 N N . GLY A 1 277 ? -17.842 0.355 11.646 1.00 89.19 277 GLY A N 1
ATOM 2134 C CA . GLY A 1 277 ? -17.487 -0.576 12.733 1.00 89.19 277 GLY A CA 1
ATOM 2135 C C . GLY A 1 277 ? -16.040 -1.085 12.680 1.00 89.19 277 GLY A C 1
ATOM 2136 O O . GLY A 1 277 ? -15.613 -1.864 13.530 1.00 89.19 277 GLY A O 1
ATOM 2137 N N . GLY A 1 278 ? -15.262 -0.618 11.703 1.00 91.62 278 GLY A N 1
ATOM 2138 C CA . GLY A 1 278 ? -13.848 -0.920 11.529 1.00 91.62 278 GLY A CA 1
ATOM 2139 C C . GLY A 1 278 ? -13.532 -2.323 11.021 1.00 91.62 278 GLY A C 1
ATOM 2140 O O . GLY A 1 278 ? -14.267 -2.881 10.209 1.00 91.62 278 GLY A O 1
ATOM 2141 N N . VAL A 1 279 ? -12.369 -2.862 11.406 1.00 93.00 279 VAL A N 1
ATOM 2142 C CA . VAL A 1 279 ? -11.905 -4.176 10.934 1.00 93.00 279 VAL A CA 1
ATOM 2143 C C . VAL A 1 279 ? -12.301 -5.256 11.951 1.00 93.00 279 VAL A C 1
ATOM 2145 O O . VAL A 1 279 ? -11.745 -5.269 13.054 1.00 93.00 279 VAL A O 1
ATOM 2148 N N . PRO A 1 280 ? -13.232 -6.164 11.609 1.00 92.19 280 PRO A N 1
ATOM 2149 C CA . PRO A 1 280 ? -13.700 -7.186 12.536 1.00 92.19 280 PRO A CA 1
ATOM 2150 C C . PRO A 1 280 ? -12.594 -8.199 12.848 1.00 92.19 280 PRO A C 1
ATOM 2152 O O . PRO A 1 280 ? -11.820 -8.592 11.973 1.00 92.19 280 PRO A O 1
ATOM 2155 N N . GLY A 1 281 ? -12.524 -8.630 14.105 1.00 91.44 281 GLY A N 1
ATOM 2156 C CA . GLY A 1 281 ? -11.582 -9.639 14.588 1.00 91.44 281 GLY A CA 1
ATOM 2157 C C . GLY A 1 281 ? -10.131 -9.167 14.717 1.00 91.44 281 GLY A C 1
ATOM 2158 O O . GLY A 1 281 ? -9.256 -9.994 14.971 1.00 91.44 281 GLY A O 1
ATOM 2159 N N . VAL A 1 282 ? -9.841 -7.869 14.556 1.00 92.25 282 VAL A N 1
ATOM 2160 C CA . VAL A 1 282 ? -8.493 -7.343 14.825 1.00 92.25 282 VAL A CA 1
ATOM 2161 C C . VAL A 1 282 ? -8.189 -7.439 16.313 1.00 92.25 282 VAL A C 1
ATOM 2163 O O . VAL A 1 282 ? -9.011 -7.060 17.145 1.00 92.25 282 VAL A O 1
ATOM 2166 N N . ARG A 1 283 ? -6.992 -7.946 16.616 1.00 92.19 283 ARG A N 1
ATOM 2167 C CA . ARG A 1 283 ? -6.433 -8.100 17.961 1.00 92.19 283 ARG A CA 1
ATOM 2168 C C . ARG A 1 283 ? -5.105 -7.359 18.030 1.00 92.19 283 ARG A C 1
ATOM 2170 O O . ARG A 1 283 ? -4.306 -7.474 17.094 1.00 92.19 283 ARG A O 1
ATOM 2177 N N . PHE A 1 284 ? -4.873 -6.633 19.117 1.00 91.19 284 PHE A N 1
ATOM 2178 C CA . PHE A 1 284 ? -3.598 -5.959 19.374 1.00 91.19 284 PHE A CA 1
ATOM 2179 C C . PHE A 1 284 ? -2.798 -6.689 20.450 1.00 91.19 284 PHE A C 1
ATOM 2181 O O . PHE A 1 284 ? -1.571 -6.742 20.367 1.00 91.19 284 PHE A O 1
ATOM 2188 N N . SER A 1 285 ? -3.491 -7.328 21.390 1.00 91.00 285 SER A N 1
ATOM 2189 C CA . SER A 1 285 ? -2.921 -8.205 22.404 1.00 91.00 285 SER A CA 1
ATOM 2190 C C . SER A 1 285 ? -3.408 -9.655 22.243 1.00 91.00 285 SER A C 1
ATOM 2192 O O . SER A 1 285 ? -4.370 -9.941 21.529 1.00 91.00 285 SER A O 1
ATOM 2194 N N . GLY A 1 286 ? -2.729 -10.599 22.902 1.00 91.12 286 GLY A N 1
ATOM 2195 C CA . GLY A 1 286 ? -3.163 -12.000 22.942 1.00 91.12 286 GLY A CA 1
ATOM 2196 C C . GLY A 1 286 ? -4.411 -12.238 23.803 1.00 91.12 286 GLY A C 1
ATOM 2197 O O . GLY A 1 286 ? -5.078 -13.250 23.611 1.00 91.12 286 GLY A O 1
ATOM 2198 N N . SER A 1 287 ? -4.722 -11.320 24.726 1.00 92.25 287 SER A N 1
ATOM 2199 C CA . SER A 1 287 ? -5.906 -11.379 25.593 1.00 92.25 287 SER A CA 1
ATOM 2200 C C . SER A 1 287 ? -7.160 -10.789 24.952 1.00 92.25 287 SER A C 1
ATOM 2202 O O . SER A 1 287 ? -8.259 -11.098 25.404 1.00 92.25 287 SER A O 1
ATOM 2204 N N . ASP A 1 288 ? -7.015 -9.974 23.904 1.00 90.81 288 ASP A N 1
ATOM 2205 C CA . ASP A 1 288 ? -8.159 -9.383 23.208 1.00 90.81 288 ASP A CA 1
ATOM 2206 C C . ASP A 1 288 ? -8.938 -10.486 22.479 1.00 90.81 288 ASP A C 1
ATOM 2208 O O . ASP A 1 288 ? -8.371 -11.237 21.670 1.00 90.81 288 ASP A O 1
ATOM 2212 N N . LYS A 1 289 ? -10.260 -10.557 22.677 1.00 90.50 289 LYS A N 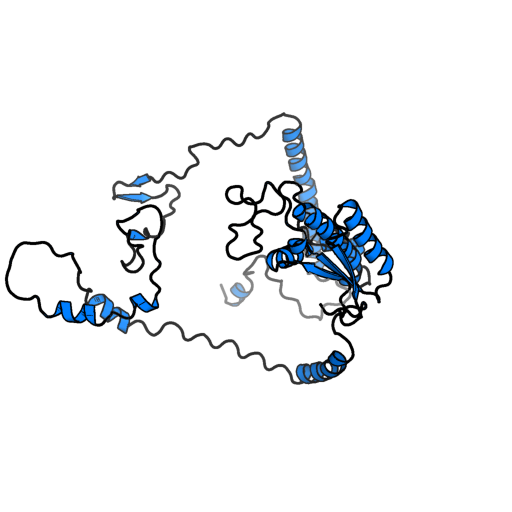1
ATOM 2213 C CA . LYS A 1 289 ? -11.095 -11.474 21.879 1.00 90.50 289 LYS A CA 1
ATOM 2214 C C . LYS A 1 289 ? -11.100 -11.043 20.415 1.00 90.50 289 LYS A C 1
ATOM 2216 O O . LYS A 1 289 ? -11.084 -11.892 19.515 1.00 90.50 289 LYS A O 1
ATOM 2221 N N . GLY A 1 290 ? -10.998 -9.735 20.191 1.00 91.56 290 GLY A N 1
ATOM 2222 C CA . GLY A 1 290 ? -10.894 -9.076 18.898 1.00 91.56 290 GLY A CA 1
ATOM 2223 C C . GLY A 1 290 ? -12.109 -8.204 18.611 1.00 91.56 290 GLY A C 1
ATOM 2224 O O . GLY A 1 290 ? -13.221 -8.496 19.044 1.00 91.56 290 GLY A O 1
ATOM 2225 N N . ARG A 1 291 ? -11.898 -7.131 17.849 1.00 90.75 291 ARG A N 1
ATOM 2226 C CA . ARG A 1 291 ? -12.926 -6.110 17.609 1.00 90.75 291 ARG A CA 1
ATOM 2227 C C . ARG A 1 291 ? -14.210 -6.695 17.009 1.00 90.75 291 ARG A C 1
ATOM 2229 O O . ARG A 1 291 ? -14.159 -7.388 15.992 1.00 90.75 291 ARG A O 1
ATOM 2236 N N . GLY A 1 292 ? -15.359 -6.384 17.603 1.00 90.69 292 GLY A N 1
ATOM 2237 C CA . GLY A 1 292 ? -16.680 -6.820 17.144 1.00 90.69 292 GLY A CA 1
ATOM 2238 C C . GLY A 1 292 ? -17.083 -8.241 17.546 1.00 90.69 292 GLY A C 1
ATOM 2239 O O . GLY A 1 292 ? -18.219 -8.632 17.283 1.00 90.69 292 GLY A O 1
ATOM 2240 N N . ILE A 1 293 ? -16.210 -9.010 18.204 1.00 91.50 293 ILE A N 1
ATOM 2241 C CA . ILE A 1 293 ? -16.585 -10.295 18.807 1.00 91.50 293 ILE A CA 1
ATOM 2242 C C . ILE A 1 293 ? -17.282 -9.985 20.134 1.00 91.50 293 ILE A C 1
ATOM 2244 O O . ILE A 1 293 ? -16.734 -9.267 20.962 1.00 91.50 293 ILE A O 1
ATOM 2248 N N . GLU A 1 294 ? -18.519 -10.461 20.305 1.00 90.31 294 GLU A N 1
ATOM 2249 C CA . GLU A 1 294 ? -19.357 -10.181 21.491 1.00 90.31 294 GLU A CA 1
ATOM 2250 C C . GLU A 1 294 ? -19.589 -8.678 21.765 1.00 90.31 294 GLU A C 1
ATOM 2252 O O . GLU A 1 294 ? -19.890 -8.278 22.885 1.00 90.31 294 GLU A O 1
ATOM 2257 N N . GLY A 1 295 ? -19.467 -7.833 20.734 1.00 86.12 295 GLY A N 1
ATOM 2258 C CA . GLY A 1 295 ? -19.636 -6.382 20.856 1.00 86.12 295 GLY A CA 1
ATOM 2259 C C . GLY A 1 295 ? -18.422 -5.631 21.419 1.00 86.12 295 GLY A C 1
ATOM 2260 O O . GLY A 1 295 ? -18.506 -4.422 21.619 1.00 86.12 295 GLY A O 1
ATOM 2261 N N . GLU A 1 296 ? -17.290 -6.306 21.637 1.00 86.69 296 GLU A N 1
ATOM 2262 C CA . GLU A 1 296 ? -16.074 -5.695 22.183 1.00 86.69 296 GLU A CA 1
ATOM 2263 C C . GLU A 1 296 ? -15.473 -4.644 21.225 1.00 86.69 296 GLU A C 1
ATOM 2265 O O . GLU A 1 296 ? -15.317 -4.889 20.022 1.00 86.69 296 GLU A O 1
ATOM 2270 N N . ALA A 1 297 ? -15.104 -3.475 21.765 1.00 84.38 297 ALA A N 1
ATOM 2271 C CA . ALA A 1 297 ? -14.385 -2.397 21.071 1.00 84.38 297 ALA A CA 1
ATOM 2272 C C . ALA A 1 297 ? -15.076 -1.840 19.801 1.00 84.38 297 ALA A C 1
ATOM 2274 O O . ALA A 1 297 ? -14.414 -1.393 18.855 1.00 84.38 297 ALA A O 1
ATOM 2275 N N . LEU A 1 298 ? -16.411 -1.886 19.744 1.00 87.50 298 LEU A N 1
ATOM 2276 C CA . LEU A 1 298 ? -17.204 -1.243 18.682 1.00 87.50 298 LEU A CA 1
ATOM 2277 C C . LEU A 1 298 ? -17.575 0.209 19.000 1.00 87.50 298 LEU A C 1
ATOM 2279 O O . LEU A 1 298 ? -17.846 0.982 18.085 1.00 87.50 298 LEU A O 1
ATOM 2283 N N . ASP A 1 299 ? -17.597 0.555 20.280 1.00 86.38 299 ASP A N 1
ATOM 2284 C CA . ASP A 1 299 ? -18.016 1.842 20.827 1.00 86.38 299 ASP A CA 1
ATOM 2285 C C . ASP A 1 299 ? -16.989 2.956 20.588 1.00 86.38 299 ASP A C 1
ATOM 2287 O O . ASP A 1 299 ? -17.365 4.079 20.253 1.00 86.38 299 ASP A O 1
ATOM 2291 N N . ALA A 1 300 ? -15.697 2.641 20.708 1.00 85.88 300 ALA A N 1
ATOM 2292 C CA . ALA A 1 300 ? -14.609 3.596 20.543 1.00 85.88 300 ALA A CA 1
ATOM 2293 C C . ALA A 1 300 ? -13.777 3.341 19.267 1.00 85.88 300 ALA A C 1
ATOM 2295 O O . ALA A 1 300 ? -13.626 2.197 18.813 1.00 85.88 300 ALA A O 1
ATOM 2296 N N . PRO A 1 301 ? -13.198 4.397 18.661 1.00 88.19 301 PRO A N 1
ATOM 2297 C CA . PRO A 1 301 ? -12.155 4.226 17.660 1.00 88.19 301 PRO A CA 1
ATOM 2298 C C . PRO A 1 301 ? -10.942 3.521 18.283 1.00 88.19 301 PRO A C 1
ATOM 2300 O O . PRO A 1 301 ? -10.663 3.664 19.472 1.00 88.19 301 PRO A O 1
ATOM 2303 N N . ILE A 1 302 ? -10.197 2.771 17.466 1.00 92.25 302 ILE A N 1
ATOM 2304 C CA . ILE A 1 302 ? -8.945 2.141 17.909 1.00 92.25 302 ILE A CA 1
ATOM 2305 C C . ILE A 1 302 ? -7.976 3.249 18.346 1.00 92.25 302 ILE A C 1
ATOM 2307 O O . ILE A 1 302 ? -7.944 4.307 17.722 1.00 92.25 302 ILE A O 1
ATOM 2311 N N . ASP A 1 303 ? -7.182 3.018 19.390 1.00 93.31 303 ASP A N 1
ATOM 2312 C CA . ASP A 1 303 ? -6.211 4.006 19.865 1.00 93.31 303 ASP A CA 1
ATOM 2313 C C . ASP A 1 303 ? -5.186 4.391 18.775 1.00 93.31 303 ASP A C 1
ATOM 2315 O O . ASP A 1 303 ? -4.808 3.580 17.927 1.00 93.31 303 ASP A O 1
ATOM 2319 N N . ALA A 1 304 ? -4.718 5.642 18.774 1.00 94.00 304 ALA A N 1
ATOM 2320 C CA . ALA A 1 304 ? -3.783 6.159 17.770 1.00 94.00 304 ALA A CA 1
ATOM 2321 C C . ALA A 1 304 ? -2.474 5.350 17.708 1.00 94.00 304 ALA A C 1
ATOM 2323 O O . ALA A 1 304 ? -1.967 5.085 16.616 1.00 94.00 304 ALA A O 1
ATOM 2324 N N . SER A 1 305 ? -1.981 4.875 18.857 1.00 93.88 305 SER A N 1
ATOM 2325 C CA . SER A 1 305 ? -0.774 4.042 18.953 1.00 93.88 305 SER A CA 1
ATOM 2326 C C . SER A 1 305 ? -0.875 2.749 18.130 1.00 93.88 305 SER A C 1
ATOM 2328 O O . SER A 1 305 ? 0.090 2.318 17.497 1.00 93.88 305 SER A O 1
ATOM 2330 N N . HIS A 1 306 ? -2.071 2.165 18.064 1.00 94.06 306 HIS A N 1
ATOM 2331 C CA . HIS A 1 306 ? -2.355 0.907 17.382 1.00 94.06 306 HIS A CA 1
ATOM 2332 C C . HIS A 1 306 ? -2.756 1.075 15.915 1.00 94.06 306 HIS A C 1
ATOM 2334 O O . HIS A 1 306 ? -2.856 0.083 15.186 1.00 94.06 306 HIS A O 1
ATOM 2340 N N . ARG A 1 307 ? -2.941 2.314 15.453 1.00 94.19 307 ARG A N 1
ATOM 2341 C CA . ARG A 1 307 ? -3.328 2.611 14.069 1.00 94.19 307 ARG A CA 1
ATOM 2342 C C . ARG A 1 307 ? -2.162 3.013 13.175 1.00 94.19 307 ARG A C 1
ATOM 2344 O O . ARG A 1 307 ? -2.390 3.150 11.983 1.00 94.19 307 ARG A O 1
ATOM 2351 N N . GLN A 1 308 ? -0.950 3.186 13.711 1.00 96.56 308 GLN A N 1
ATOM 2352 C CA . GLN A 1 308 ? 0.197 3.732 12.973 1.00 96.56 308 GLN A CA 1
ATOM 2353 C C . GLN A 1 308 ? 0.460 3.021 11.637 1.00 96.56 308 GLN A C 1
ATOM 2355 O O . GLN A 1 308 ? 0.620 1.796 11.576 1.00 96.56 308 GLN A O 1
ATOM 2360 N N . ILE A 1 309 ? 0.555 3.814 10.569 1.00 97.44 309 ILE A N 1
ATOM 2361 C CA . ILE A 1 309 ? 0.913 3.344 9.230 1.00 97.44 309 ILE A CA 1
ATOM 2362 C C . ILE A 1 309 ? 2.128 4.128 8.761 1.00 97.44 309 ILE A C 1
ATOM 2364 O O . ILE A 1 309 ? 2.114 5.350 8.670 1.00 97.44 309 ILE A O 1
ATOM 2368 N N . LYS A 1 310 ? 3.194 3.405 8.445 1.00 97.88 310 LYS A N 1
ATOM 2369 C CA . LYS A 1 310 ? 4.454 3.949 7.944 1.00 97.88 310 LYS A CA 1
ATOM 2370 C C . LYS A 1 310 ? 4.531 3.671 6.442 1.00 97.88 310 LYS A C 1
ATOM 2372 O O . LYS A 1 310 ? 4.558 2.510 6.036 1.00 97.88 310 LYS A O 1
ATOM 2377 N N . VAL A 1 311 ? 4.568 4.720 5.629 1.00 98.06 311 VAL A N 1
ATOM 2378 C CA . VAL A 1 311 ? 4.612 4.670 4.163 1.00 98.06 311 VAL A CA 1
ATOM 2379 C C . VAL A 1 311 ? 5.983 5.148 3.690 1.00 98.06 311 VAL A C 1
ATOM 2381 O O . VAL A 1 311 ? 6.301 6.331 3.752 1.00 98.06 311 VAL A O 1
ATOM 2384 N N . GLY A 1 312 ? 6.803 4.227 3.196 1.00 98.06 312 GLY A N 1
ATOM 2385 C CA . GLY A 1 312 ? 8.078 4.548 2.564 1.00 98.06 312 GLY A CA 1
ATOM 2386 C C . GLY A 1 312 ? 7.931 4.627 1.048 1.00 98.06 312 GLY A C 1
ATOM 2387 O O . GLY A 1 312 ? 7.494 3.656 0.431 1.00 98.06 312 GLY A O 1
ATOM 2388 N N . VAL A 1 313 ? 8.336 5.739 0.438 1.00 98.25 313 VAL A N 1
ATOM 2389 C CA . VAL A 1 313 ? 8.315 5.957 -1.019 1.00 98.25 313 VAL A CA 1
ATOM 2390 C C . VAL A 1 313 ? 9.739 6.136 -1.532 1.00 98.25 313 VAL A C 1
ATOM 2392 O O . VAL A 1 313 ? 10.494 6.929 -0.987 1.00 98.25 313 VAL A O 1
ATOM 2395 N N . ALA A 1 314 ? 10.112 5.431 -2.595 1.00 97.50 314 ALA A N 1
ATOM 2396 C CA . ALA A 1 314 ? 11.429 5.536 -3.218 1.00 97.50 314 ALA A CA 1
ATOM 2397 C C . ALA A 1 314 ? 11.744 6.936 -3.743 1.00 97.50 314 ALA A C 1
ATOM 2399 O O . ALA A 1 314 ? 11.105 7.382 -4.691 1.00 97.50 314 ALA A O 1
ATOM 2400 N N . ASP A 1 315 ? 12.793 7.567 -3.216 1.00 97.50 315 ASP A N 1
ATOM 2401 C CA . ASP A 1 315 ? 13.233 8.906 -3.634 1.00 97.50 315 ASP A CA 1
ATOM 2402 C C . ASP A 1 315 ? 13.830 8.912 -5.045 1.00 97.50 315 ASP A C 1
ATOM 2404 O O . ASP A 1 315 ? 13.742 9.905 -5.763 1.00 97.50 315 ASP A O 1
ATOM 2408 N N . TRP A 1 316 ? 14.385 7.778 -5.474 1.00 95.06 316 TRP A N 1
ATOM 2409 C CA . TRP A 1 316 ? 14.913 7.584 -6.825 1.00 95.06 316 TRP A CA 1
ATOM 2410 C C . TRP A 1 316 ? 13.812 7.422 -7.889 1.00 95.06 316 TRP A C 1
ATOM 2412 O O . TRP A 1 316 ? 14.106 7.423 -9.086 1.00 95.06 316 TRP A O 1
ATOM 2422 N N . HIS A 1 317 ? 12.544 7.243 -7.496 1.00 95.94 317 HIS A N 1
ATOM 2423 C CA . HIS A 1 317 ? 11.448 7.089 -8.450 1.00 95.94 317 HIS A CA 1
ATOM 2424 C C . HIS A 1 317 ? 11.069 8.452 -9.065 1.00 95.94 317 HIS A C 1
ATOM 2426 O O . HIS A 1 317 ? 10.881 9.412 -8.322 1.00 95.94 317 HIS A O 1
ATOM 2432 N N . PRO A 1 318 ? 10.860 8.565 -10.394 1.00 95.69 318 PRO A N 1
ATOM 2433 C CA . PRO A 1 318 ? 10.577 9.858 -11.034 1.00 95.69 318 PRO A CA 1
ATOM 2434 C C . PRO A 1 318 ? 9.366 10.600 -10.451 1.00 95.69 318 PRO A C 1
ATOM 2436 O O . PRO A 1 318 ? 9.381 11.818 -10.336 1.00 95.69 318 PRO A O 1
ATOM 2439 N N . LEU A 1 319 ? 8.339 9.849 -10.042 1.00 96.19 319 LEU A N 1
ATOM 2440 C CA . LEU A 1 319 ? 7.095 10.380 -9.471 1.00 96.19 319 LEU A CA 1
ATOM 2441 C C . LEU A 1 319 ? 7.077 10.340 -7.934 1.00 96.19 319 LEU A C 1
ATOM 2443 O O . LEU A 1 319 ? 6.012 10.298 -7.330 1.00 96.19 319 LEU A O 1
ATOM 2447 N N . ALA A 1 320 ? 8.237 10.267 -7.274 1.00 97.25 320 ALA A N 1
ATOM 2448 C CA . ALA A 1 320 ? 8.303 10.121 -5.818 1.00 97.25 320 ALA A CA 1
ATOM 2449 C C . ALA A 1 320 ? 7.557 11.238 -5.074 1.00 97.25 320 ALA A C 1
ATOM 2451 O O . ALA A 1 320 ? 6.838 10.956 -4.121 1.00 97.25 320 ALA A O 1
ATOM 2452 N N . LYS A 1 321 ? 7.712 12.490 -5.527 1.00 98.12 321 LYS A N 1
ATOM 2453 C CA . LYS A 1 321 ? 7.078 13.667 -4.913 1.00 98.12 321 LYS A CA 1
ATOM 2454 C C . LYS A 1 321 ? 5.556 13.584 -4.983 1.00 98.12 321 LYS A C 1
ATOM 2456 O O . LYS A 1 321 ? 4.910 13.598 -3.945 1.00 98.12 321 LYS A O 1
ATOM 2461 N N . GLU A 1 322 ? 5.019 13.357 -6.179 1.00 97.94 322 GLU A N 1
ATOM 2462 C CA . GLU A 1 322 ? 3.575 13.212 -6.407 1.00 97.94 322 GLU A CA 1
ATOM 2463 C C . GLU A 1 322 ? 2.978 12.062 -5.585 1.00 97.94 322 GLU A C 1
ATOM 2465 O O . GLU A 1 322 ? 1.912 12.200 -4.989 1.00 97.94 322 GLU A O 1
ATOM 2470 N N . ILE A 1 323 ? 3.676 10.921 -5.507 1.00 97.94 323 ILE A N 1
ATOM 2471 C CA . ILE A 1 323 ? 3.212 9.772 -4.719 1.00 97.94 323 ILE A CA 1
ATOM 2472 C C . ILE A 1 323 ? 3.157 10.130 -3.229 1.00 97.94 323 ILE A C 1
ATOM 2474 O O . ILE A 1 323 ? 2.165 9.801 -2.581 1.00 97.94 323 ILE A O 1
ATOM 2478 N N . LYS A 1 324 ? 4.188 10.797 -2.689 1.00 98.25 324 LYS A N 1
ATOM 2479 C CA . LYS A 1 324 ? 4.210 11.238 -1.283 1.00 98.25 324 LYS A CA 1
ATOM 2480 C C . LYS A 1 324 ? 3.085 12.224 -0.990 1.00 98.25 324 LYS A C 1
ATOM 2482 O O . LYS A 1 324 ? 2.320 11.986 -0.063 1.00 98.25 324 LYS A O 1
ATOM 2487 N N . GLU A 1 325 ? 2.944 13.252 -1.823 1.00 98.19 325 GLU A N 1
ATOM 2488 C CA . GLU A 1 325 ? 1.886 14.262 -1.710 1.00 98.19 325 GLU A CA 1
ATOM 2489 C C . GLU A 1 325 ? 0.493 13.623 -1.752 1.00 98.19 325 GLU A C 1
ATOM 2491 O O . GLU A 1 325 ? -0.368 13.977 -0.957 1.00 98.19 325 GLU A O 1
ATOM 2496 N N . THR A 1 326 ? 0.284 12.619 -2.611 1.00 98.12 326 THR A N 1
ATOM 2497 C CA . THR A 1 326 ? -0.992 11.888 -2.679 1.00 98.12 326 THR A CA 1
ATOM 2498 C C . THR A 1 326 ? -1.288 11.144 -1.374 1.00 98.12 326 THR A C 1
ATOM 2500 O O . THR A 1 326 ? -2.404 11.214 -0.872 1.00 98.12 326 THR A O 1
ATOM 2503 N N . PHE A 1 327 ? -0.303 10.447 -0.793 1.00 98.25 327 PHE A N 1
ATOM 2504 C CA . PHE A 1 327 ? -0.495 9.752 0.488 1.00 98.25 327 PHE A CA 1
ATOM 2505 C C . PHE A 1 327 ? -0.735 10.722 1.650 1.00 98.25 327 PHE A C 1
ATOM 2507 O O . PHE A 1 327 ? -1.539 10.423 2.530 1.00 98.25 327 PHE A O 1
ATOM 2514 N N . GLU A 1 328 ? -0.048 11.864 1.667 1.00 98.19 328 GLU A N 1
ATOM 2515 C CA . GLU A 1 328 ? -0.256 12.912 2.671 1.00 98.19 328 GLU A CA 1
ATOM 2516 C C . GLU A 1 328 ? -1.647 13.543 2.538 1.00 98.19 328 GLU A C 1
ATOM 2518 O O . GLU A 1 328 ? -2.348 13.688 3.539 1.00 98.19 328 GLU A O 1
ATOM 2523 N N . TYR A 1 329 ? -2.075 13.835 1.307 1.00 98.25 329 TYR A N 1
ATOM 2524 C CA . TYR A 1 329 ? -3.405 14.354 1.004 1.00 98.25 329 TYR A CA 1
ATOM 2525 C C . TYR A 1 329 ? -4.508 13.372 1.415 1.00 98.25 329 TYR A C 1
ATOM 2527 O O . TYR A 1 329 ? -5.425 13.752 2.136 1.00 98.25 329 TYR A O 1
ATOM 2535 N N . GLU A 1 330 ? -4.402 12.093 1.037 1.00 97.81 330 GLU A N 1
ATOM 2536 C CA . GLU A 1 330 ? -5.367 11.062 1.445 1.00 97.81 330 GLU A CA 1
ATOM 2537 C C . GLU A 1 330 ? -5.374 10.863 2.970 1.00 97.81 330 GLU A C 1
ATOM 2539 O O . GLU A 1 330 ? -6.420 10.601 3.564 1.00 97.81 330 GLU A O 1
ATOM 2544 N N . ALA A 1 331 ? -4.224 10.978 3.641 1.00 97.56 331 ALA A N 1
ATOM 2545 C CA . ALA A 1 331 ? -4.166 10.916 5.098 1.00 97.56 331 ALA A CA 1
ATOM 2546 C C . ALA A 1 331 ? -4.873 12.113 5.752 1.00 97.56 331 ALA A C 1
ATOM 2548 O O . ALA A 1 331 ? -5.559 11.931 6.758 1.00 97.56 331 ALA A O 1
ATOM 2549 N N . GLU A 1 332 ? -4.739 13.313 5.187 1.00 97.88 332 GLU A N 1
ATOM 2550 C CA . GLU A 1 332 ? -5.428 14.519 5.652 1.00 97.88 332 GLU A CA 1
ATOM 2551 C C . GLU A 1 332 ? -6.938 14.461 5.387 1.00 97.88 332 GLU A C 1
ATOM 2553 O O . GLU A 1 332 ? -7.713 14.711 6.308 1.00 97.88 332 GLU A O 1
ATOM 2558 N N . GLU A 1 333 ? -7.360 14.036 4.191 1.00 97.81 333 GLU A N 1
ATOM 2559 C CA . GLU A 1 333 ? -8.772 13.823 3.835 1.00 97.81 333 GLU A CA 1
ATOM 2560 C C . GLU A 1 333 ? -9.447 12.837 4.798 1.00 97.81 333 GLU A C 1
ATOM 2562 O O . GLU A 1 333 ? -10.584 13.030 5.224 1.00 97.81 333 GLU A O 1
ATOM 2567 N N . ASN A 1 334 ? -8.714 11.797 5.194 1.00 96.44 334 ASN A N 1
ATOM 2568 C CA . ASN A 1 334 ? -9.190 10.807 6.147 1.00 96.44 334 ASN A CA 1
ATOM 2569 C C . ASN A 1 334 ? -9.104 11.279 7.606 1.00 96.44 334 ASN A C 1
ATOM 2571 O O . ASN A 1 334 ? -9.550 10.556 8.485 1.00 96.44 334 ASN A O 1
ATOM 2575 N N . GLY A 1 335 ? -8.502 12.431 7.918 1.00 95.81 335 GLY A N 1
ATOM 2576 C CA . GLY A 1 335 ? -8.260 12.855 9.303 1.00 95.81 335 GLY A CA 1
ATOM 2577 C C . GLY A 1 335 ? -7.303 11.928 10.069 1.00 95.81 335 GLY A C 1
ATOM 2578 O O . GLY A 1 335 ? -7.458 11.736 11.271 1.00 95.81 335 GLY A O 1
ATOM 2579 N N . ALA A 1 336 ? -6.352 11.302 9.368 1.00 95.88 336 ALA A N 1
ATOM 2580 C CA . ALA A 1 336 ? -5.376 10.336 9.888 1.00 95.88 336 ALA A CA 1
ATOM 2581 C C . ALA A 1 336 ? -3.925 10.855 9.815 1.00 95.88 336 ALA A C 1
ATOM 2583 O O . ALA A 1 336 ? -2.976 10.067 9.789 1.00 95.88 336 ALA A O 1
ATOM 2584 N N . ARG A 1 337 ? -3.736 12.1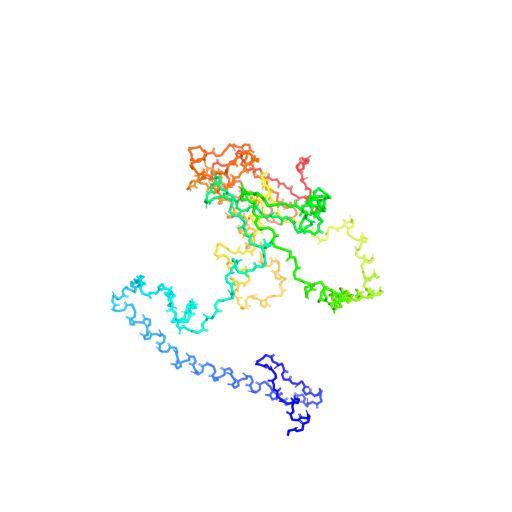78 9.741 1.00 96.62 337 ARG A N 1
ATOM 2585 C CA . ARG A 1 337 ? -2.420 12.826 9.588 1.00 96.62 337 ARG A CA 1
ATOM 2586 C C . ARG A 1 337 ? -1.466 12.558 10.759 1.00 96.62 337 ARG A C 1
ATOM 2588 O O . ARG A 1 337 ? -0.255 12.567 10.583 1.00 96.62 337 ARG A O 1
ATOM 2595 N N . ASP A 1 338 ? -2.008 12.319 11.946 1.00 95.56 338 ASP A N 1
ATOM 2596 C CA . ASP A 1 338 ? -1.283 11.939 13.162 1.00 95.56 338 ASP A CA 1
ATOM 2597 C C . ASP A 1 338 ? -0.798 10.478 13.143 1.00 95.56 338 ASP A C 1
ATOM 2599 O O . ASP A 1 338 ? 0.165 10.124 13.823 1.00 95.56 338 ASP A O 1
ATOM 2603 N N . VAL A 1 339 ? -1.457 9.632 12.353 1.00 96.06 339 VAL A N 1
ATOM 2604 C CA . VAL A 1 339 ? -1.254 8.181 12.320 1.00 96.06 339 VAL A CA 1
ATOM 2605 C C . VAL A 1 339 ? -0.416 7.733 11.118 1.00 96.06 339 VAL A C 1
ATOM 2607 O O . VAL A 1 339 ? 0.334 6.754 11.216 1.00 96.06 339 VAL A O 1
ATOM 2610 N N . VAL A 1 340 ? -0.550 8.413 9.977 1.00 97.69 340 VAL A N 1
ATOM 2611 C CA . VAL A 1 340 ? 0.148 8.071 8.732 1.00 97.69 340 VAL A CA 1
ATOM 2612 C C . VAL A 1 340 ? 1.449 8.862 8.625 1.00 97.69 340 VAL A C 1
ATOM 2614 O O . VAL A 1 340 ? 1.441 10.079 8.470 1.00 97.69 340 VAL A O 1
ATOM 2617 N N . GLN A 1 341 ? 2.581 8.160 8.657 1.00 97.50 341 GLN A N 1
ATOM 2618 C CA . GLN A 1 341 ? 3.906 8.743 8.460 1.00 97.50 341 GLN A CA 1
ATOM 2619 C C . GLN A 1 341 ? 4.421 8.414 7.058 1.00 97.50 341 GLN A C 1
ATOM 2621 O O . GLN A 1 341 ? 4.684 7.248 6.763 1.00 97.50 341 GLN A O 1
ATOM 2626 N N . VAL A 1 342 ? 4.636 9.432 6.226 1.00 97.94 342 VAL A N 1
ATOM 2627 C CA . VAL A 1 342 ? 5.230 9.287 4.889 1.00 97.94 342 VAL A CA 1
ATOM 2628 C C . VAL A 1 342 ? 6.711 9.677 4.932 1.00 97.94 342 VAL A C 1
ATOM 2630 O O . VAL A 1 342 ? 7.073 10.697 5.511 1.00 97.94 342 VAL A O 1
ATOM 2633 N N . PHE A 1 343 ? 7.591 8.858 4.353 1.00 97.75 343 PHE A N 1
ATOM 2634 C CA . PHE A 1 343 ? 9.037 9.117 4.302 1.00 97.75 343 PHE A CA 1
ATOM 2635 C C . PHE A 1 343 ? 9.675 8.589 3.010 1.00 97.75 343 PHE A C 1
ATOM 2637 O O . PHE A 1 343 ? 9.058 7.855 2.234 1.00 97.75 343 PHE A O 1
ATOM 2644 N N . GLY A 1 344 ? 10.917 9.002 2.749 1.00 97.94 344 GLY A N 1
ATOM 2645 C CA . GLY A 1 344 ? 11.689 8.585 1.580 1.00 97.94 344 GLY A CA 1
ATOM 2646 C C . GLY A 1 344 ? 12.447 7.268 1.778 1.00 97.94 344 GLY A C 1
ATOM 2647 O O . GLY A 1 344 ? 12.849 6.925 2.892 1.00 97.94 344 GLY A O 1
ATOM 2648 N N . LEU A 1 345 ? 12.642 6.525 0.689 1.00 97.50 345 LEU A N 1
ATOM 2649 C CA . LEU A 1 345 ? 13.433 5.298 0.630 1.00 97.50 345 LEU A CA 1
ATOM 2650 C C . LEU A 1 345 ? 14.576 5.434 -0.375 1.00 97.50 345 LEU A C 1
ATOM 2652 O O . LEU A 1 345 ? 14.377 5.884 -1.506 1.00 97.50 345 LEU A O 1
ATOM 2656 N N . ASP A 1 346 ? 15.750 4.956 0.016 1.00 95.50 346 ASP A N 1
ATOM 2657 C CA . ASP A 1 346 ? 16.906 4.816 -0.864 1.00 95.50 346 ASP A CA 1
ATOM 2658 C C . ASP A 1 346 ? 16.763 3.583 -1.788 1.00 95.50 346 ASP A C 1
ATOM 2660 O O . ASP A 1 346 ? 15.870 2.747 -1.615 1.00 95.50 346 ASP A O 1
ATOM 2664 N N . GLU A 1 347 ? 17.663 3.413 -2.760 1.00 93.62 347 GLU A N 1
ATOM 2665 C CA . GLU A 1 347 ? 17.685 2.272 -3.689 1.00 93.62 347 GLU A CA 1
ATOM 2666 C C . GLU A 1 347 ? 17.730 0.913 -2.972 1.00 93.62 347 GLU A C 1
ATOM 2668 O O . GLU A 1 347 ? 17.228 -0.086 -3.493 1.00 93.62 347 GLU A O 1
ATOM 2673 N N . LYS A 1 348 ? 18.300 0.881 -1.760 1.00 90.81 348 LYS A N 1
ATOM 2674 C CA . LYS A 1 348 ? 18.400 -0.305 -0.896 1.00 90.81 348 LYS A CA 1
ATOM 2675 C C . LYS A 1 348 ? 17.176 -0.528 0.003 1.00 90.81 348 LYS A C 1
ATOM 2677 O O . LYS A 1 348 ? 17.143 -1.508 0.740 1.00 90.81 348 LYS A O 1
ATOM 2682 N N . GLY A 1 349 ? 16.185 0.366 -0.025 1.00 91.56 349 GLY A N 1
ATOM 2683 C CA . GLY A 1 349 ? 15.012 0.308 0.855 1.00 91.56 349 GLY A CA 1
ATOM 2684 C C . GLY A 1 349 ? 15.263 0.772 2.289 1.00 91.56 349 GLY A C 1
ATOM 2685 O O . GLY A 1 349 ? 14.460 0.483 3.176 1.00 91.56 349 GLY A O 1
ATOM 2686 N N . LEU A 1 350 ? 16.369 1.474 2.530 1.00 93.25 350 LEU A N 1
ATOM 2687 C CA . LEU A 1 350 ? 16.627 2.153 3.798 1.00 93.25 350 LEU A CA 1
ATOM 2688 C C . LEU A 1 350 ? 15.911 3.503 3.811 1.00 93.25 350 LEU A C 1
ATOM 2690 O O . LEU A 1 350 ? 15.734 4.114 2.757 1.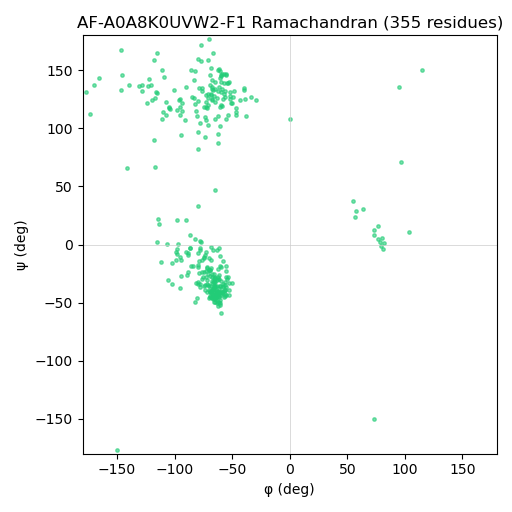00 93.25 350 LEU A O 1
ATOM 2694 N N . ARG A 1 351 ? 15.498 3.959 4.995 1.00 96.25 351 ARG A N 1
ATOM 2695 C CA . ARG A 1 351 ? 14.853 5.266 5.144 1.00 96.25 351 ARG A CA 1
ATOM 2696 C C . ARG A 1 351 ? 15.873 6.380 4.897 1.00 96.25 351 ARG A C 1
ATOM 2698 O O . ARG A 1 351 ? 17.001 6.293 5.380 1.00 96.25 351 ARG A O 1
ATOM 2705 N N . THR A 1 352 ? 15.485 7.415 4.157 1.00 95.06 352 THR A N 1
ATOM 2706 C CA . THR A 1 352 ? 16.351 8.574 3.862 1.00 95.06 352 THR A CA 1
ATOM 2707 C C . THR A 1 352 ? 16.272 9.677 4.917 1.00 95.06 352 THR A C 1
ATOM 2709 O O . THR A 1 352 ? 17.100 10.581 4.923 1.00 95.06 352 THR A O 1
ATOM 2712 N N . ASP A 1 353 ? 15.328 9.579 5.853 1.00 91.88 353 ASP A N 1
ATOM 2713 C CA . ASP A 1 353 ? 15.143 10.512 6.973 1.00 91.88 353 ASP A CA 1
ATOM 2714 C C . ASP A 1 353 ? 16.138 10.305 8.131 1.00 91.88 353 ASP A C 1
ATOM 2716 O O . ASP A 1 353 ? 16.121 11.056 9.104 1.00 91.88 353 ASP A O 1
ATOM 2720 N N . GLY A 1 354 ? 17.009 9.295 8.041 1.00 89.31 354 GLY A N 1
ATOM 2721 C CA . GLY A 1 354 ? 17.987 8.961 9.079 1.00 89.31 354 GLY A CA 1
ATOM 2722 C C . GLY A 1 354 ? 17.394 8.239 10.293 1.00 89.31 354 GLY A C 1
ATOM 2723 O O . GLY A 1 354 ? 18.118 7.969 11.250 1.00 89.31 354 GLY A O 1
ATOM 2724 N N . VAL A 1 355 ? 16.103 7.895 10.264 1.00 92.38 355 VAL A N 1
ATOM 2725 C CA . VAL A 1 355 ? 15.438 7.137 11.328 1.00 92.38 355 VAL A CA 1
ATOM 2726 C C . VAL A 1 355 ? 15.550 5.644 11.009 1.00 92.38 355 VAL A C 1
ATOM 2728 O O . VAL A 1 355 ? 15.348 5.222 9.871 1.00 92.38 355 VAL A O 1
ATOM 2731 N N . SER A 1 356 ? 15.879 4.810 11.998 1.00 87.50 356 SER A N 1
ATOM 2732 C CA . SER A 1 356 ? 15.800 3.353 11.825 1.00 87.50 356 SER A CA 1
ATOM 2733 C C . SER A 1 356 ? 14.339 2.883 11.759 1.00 87.50 356 SER A C 1
ATOM 2735 O O . SER A 1 356 ? 13.429 3.587 12.192 1.00 87.50 356 SER A O 1
ATOM 2737 N N . TRP A 1 357 ? 14.105 1.703 11.184 1.00 81.06 357 TRP A N 1
ATOM 2738 C CA . TRP A 1 357 ? 12.761 1.180 10.902 1.00 81.06 357 TRP A CA 1
ATOM 2739 C C . TRP A 1 357 ? 11.826 1.089 12.115 1.00 81.06 357 TRP A C 1
ATOM 2741 O O . TRP A 1 357 ? 12.283 0.609 13.172 1.00 81.06 357 TRP A O 1
#

Secondary structure (DSSP, 8-state):
--HHHHHTS-SSTTPPPPPPPS-S-TTS--HHHHHHHHHHHHHHHHHHHHHHHHHHHHHHHHHS---------GGGS---EE-TTS-EE-TTS------GGGS-TTTS-PPPTT-TTS------HHHHHS--THHHHTTSS--S----------PPPPHHHHHHHHHS------PPPPP-----HHHHHHHHHHHHHHHHS-SS--SEEEEESSHHHHHHHHHHTTB-TTS-BGGGSS-HHHHT-SS-HHHHHHHHHHHHHHHHHHHHHHHHHTGGG-STT--SSSS---TTGGGTT-SSPPPHHHH-EEEEEETTSTTHHHHHHHHHHHHHHTT-TTTEEEEEE-TTS-BTTS---

Nearest PDB structures (foldseek):
  8t9n-assembly2_B  TM=3.281E-01  e=9.294E-01  Bacillus subtilis
  5ifi-assembly2_B  TM=4.899E-01  e=5.538E+00  Cryptococcus neoformans H99